Protein AF-A0A7S2PRM1-F1 (afdb_monomer_lite)

Organism: NCBI:txid267567

InterPro domains:
  IPR003495 CobW/HypB/UreG, nucleotide-binding domain [PF02492] (1-147)
  IPR027417 P-loop containing nucleoside triphosphate hydrolase [G3DSA:3.40.50.300] (1-164)
  IPR027417 P-loop containing nucleoside triphosphate hydrolase [SSF52540] (3-149)
  IPR051927 Zinc Chaperone and cDPG Synthetase [PTHR43603] (1-172)

pLDDT: mean 72.39, std 20.53, range [27.17, 97.69]

Secondary structure (DSSP, 8-state):
-----HHHHHHHHHHHHHHHHHTT---S----PPPTT--HHHHHHHHHHHHHTT-THHHH------EEEEETTTHHHHHT---BGGGSTTS-TT-HHHHH-BHHHHHHHHHHT-SEEEEE-GGG--TTHHHHHHHHHHHH-SSSEEEEESTT---HHHHS--TT----------------------TT---TTSPPP--------------------TT---TTS--------------TT---TTSPPP-

Radius of gyration: 35.46 Å; chains: 1; bounding box: 72×47×98 Å

Sequence (251 aa):
LQNGCACCSLSDELLTSVSDLMEGRDLDAIVVELSGVADPDAVRQNWEAAVAAKHPATSIADLRRVVTVVDSHTFGSDWHSWDTAKSREWAEEGDKCAEARQVPELLAEQVEAADLIILNKVDLSEGGQLDTARLVVRAINEKAELIECSFGEMTPDKILPLDGLVDAVETSHDHEHQHNTSGCADPECTDDSHGHEHSSHSHGHSSHSSEDSACTDPSCSDETHSHEHSHSHSSECSDPECNDTSHSHSH

Foldseek 3Di:
DDDDDPLVVVLVVVLVVLVVVPVPDDDLDDDDDDQLLDQVVSNVVSLVVCVVVVPVSCVVDDDDFQEAEDALACNLVLLPDQDFQVVDPSDDDPPPSSVPHRSNVSVLRSLLRGQAYEHEQPVNHPDCSNVSNVVVSCVSPVRHHYHYYYPPDDDVCVVPVSPPPPPPPDDPPPPPPPPPFPEDPDPPDPDPPGDHDDDDDDDDDDDDDDDDDDDPDPPDDDPPDDDDDDDDDPQADPDPPDPDPPGDYDD

Structure (mmCIF, N/CA/C/O backbone):
data_AF-A0A7S2PRM1-F1
#
_entry.id   AF-A0A7S2PRM1-F1
#
loop_
_atom_site.group_PDB
_atom_site.id
_atom_site.type_symbol
_atom_site.label_atom_id
_atom_site.label_alt_id
_atom_site.label_comp_id
_atom_site.label_asym_id
_atom_site.label_entity_id
_atom_site.label_seq_id
_atom_site.pdbx_PDB_ins_code
_atom_site.Cartn_x
_atom_site.Cartn_y
_atom_site.Cartn_z
_atom_site.occupancy
_atom_site.B_iso_or_equiv
_atom_site.auth_seq_id
_atom_site.auth_comp_id
_atom_site.auth_asym_id
_atom_site.auth_atom_id
_atom_site.pdbx_PDB_model_num
ATOM 1 N N . LEU A 1 1 ? 23.688 25.181 -0.854 1.00 42.22 1 LEU A N 1
ATOM 2 C CA . LEU A 1 1 ? 22.859 25.478 -2.045 1.00 42.22 1 LEU A CA 1
ATOM 3 C C . LEU A 1 1 ? 23.186 24.364 -3.034 1.00 42.22 1 LEU A C 1
ATOM 5 O O . LEU A 1 1 ? 24.358 24.234 -3.330 1.00 42.22 1 LEU A O 1
ATOM 9 N N . GLN A 1 2 ? 22.297 23.460 -3.438 1.00 27.17 2 GLN A N 1
ATOM 10 C CA . GLN A 1 2 ? 20.856 23.574 -3.652 1.00 27.17 2 GLN A CA 1
ATOM 11 C C . GLN A 1 2 ? 20.192 22.184 -3.603 1.00 27.17 2 GLN A C 1
ATOM 13 O O . GLN A 1 2 ? 20.676 21.254 -4.230 1.00 27.17 2 GLN A O 1
ATOM 18 N N . ASN A 1 3 ? 19.074 22.094 -2.883 1.00 37.31 3 ASN A N 1
ATOM 19 C CA . ASN A 1 3 ? 17.773 21.646 -3.392 1.00 37.31 3 ASN A CA 1
ATOM 20 C C . ASN A 1 3 ? 17.788 20.550 -4.473 1.00 37.31 3 ASN A C 1
ATOM 22 O O . ASN A 1 3 ? 17.518 20.828 -5.639 1.00 37.31 3 ASN A O 1
ATOM 26 N N . GLY A 1 4 ? 18.015 19.309 -4.061 1.00 35.91 4 GLY A N 1
ATOM 27 C CA . GLY A 1 4 ? 17.689 18.133 -4.853 1.00 35.91 4 GLY A CA 1
ATOM 28 C C . GLY A 1 4 ? 17.162 17.048 -3.928 1.00 35.91 4 GLY A C 1
ATOM 29 O O . GLY A 1 4 ? 17.940 16.439 -3.212 1.00 35.91 4 GLY A O 1
ATOM 30 N N . CYS A 1 5 ? 15.843 16.858 -3.930 1.00 35.94 5 CYS A N 1
ATOM 31 C CA . CYS A 1 5 ? 15.220 15.549 -3.789 1.00 35.94 5 CYS A CA 1
ATOM 32 C C . CYS A 1 5 ? 15.668 14.617 -2.638 1.00 35.94 5 CYS A C 1
ATOM 34 O O . CYS A 1 5 ? 16.505 13.743 -2.836 1.00 35.94 5 CYS A O 1
ATOM 36 N N . ALA A 1 6 ? 14.976 14.664 -1.497 1.00 36.56 6 ALA A N 1
ATOM 37 C CA . ALA A 1 6 ? 14.885 13.471 -0.643 1.00 36.56 6 ALA A CA 1
ATOM 38 C C . ALA A 1 6 ? 14.137 12.321 -1.363 1.00 36.56 6 ALA A C 1
ATOM 40 O O . ALA A 1 6 ? 14.416 11.154 -1.119 1.00 36.56 6 ALA A O 1
ATOM 41 N N . CYS A 1 7 ? 13.238 12.644 -2.306 1.00 41.09 7 CYS A N 1
ATOM 42 C CA . CYS A 1 7 ? 12.512 11.648 -3.100 1.00 41.09 7 CYS A CA 1
ATOM 43 C C . CYS A 1 7 ? 13.359 11.027 -4.228 1.00 41.09 7 CYS A C 1
ATOM 45 O O . CYS A 1 7 ? 13.279 9.823 -4.439 1.00 41.09 7 CYS A O 1
ATOM 47 N N . CYS A 1 8 ? 14.209 11.798 -4.924 1.00 39.78 8 CYS A N 1
ATOM 48 C CA . CYS A 1 8 ? 15.083 11.245 -5.976 1.00 39.78 8 CYS A CA 1
ATOM 49 C C . CYS A 1 8 ? 16.184 10.324 -5.409 1.00 39.78 8 CYS A C 1
ATOM 51 O O . CYS A 1 8 ? 16.490 9.323 -6.042 1.00 39.78 8 CYS A O 1
ATOM 53 N N . SER A 1 9 ? 16.746 10.596 -4.218 1.00 51.50 9 SER A N 1
ATOM 54 C CA . SER A 1 9 ? 17.718 9.670 -3.603 1.00 51.50 9 SER A CA 1
ATOM 55 C C . SER A 1 9 ? 17.073 8.338 -3.229 1.00 51.50 9 SER A C 1
ATOM 57 O O . SER A 1 9 ? 17.644 7.292 -3.503 1.00 51.50 9 SER A O 1
ATOM 59 N N . LEU A 1 10 ? 15.845 8.373 -2.698 1.00 57.41 10 LEU A N 1
ATOM 60 C CA . LEU A 1 10 ? 15.079 7.161 -2.397 1.00 57.41 10 LEU A CA 1
ATOM 61 C C . LEU A 1 10 ? 14.743 6.357 -3.669 1.00 57.41 10 LEU A C 1
ATOM 63 O O . LEU A 1 10 ? 14.678 5.133 -3.638 1.00 57.41 10 LEU A O 1
ATOM 67 N N . SER A 1 11 ? 14.539 7.056 -4.792 1.00 66.81 11 SER A N 1
ATOM 68 C CA . SER A 1 11 ? 14.211 6.456 -6.093 1.00 66.81 11 SER A CA 1
ATOM 69 C C . SER A 1 11 ? 15.394 5.714 -6.702 1.00 66.81 11 SER A C 1
ATOM 71 O O . SER A 1 11 ? 15.256 4.562 -7.108 1.00 66.81 11 SER A O 1
ATOM 73 N N . ASP A 1 12 ? 16.562 6.359 -6.734 1.00 72.50 12 ASP A N 1
ATOM 74 C CA . ASP A 1 12 ? 17.782 5.752 -7.268 1.00 72.50 12 ASP A CA 1
ATOM 75 C C . ASP A 1 12 ? 18.266 4.605 -6.366 1.00 72.50 12 ASP A C 1
ATOM 77 O O . ASP A 1 12 ? 18.715 3.569 -6.865 1.00 72.50 12 ASP A O 1
ATOM 81 N N . GLU A 1 13 ? 18.121 4.738 -5.042 1.00 82.31 13 GLU A N 1
ATOM 82 C CA . GLU A 1 13 ? 18.426 3.668 -4.084 1.00 82.31 13 GLU A CA 1
ATOM 83 C C . GLU A 1 13 ? 17.523 2.444 -4.281 1.00 82.31 13 GLU A C 1
ATOM 85 O O . GLU A 1 13 ? 18.023 1.316 -4.267 1.00 82.31 13 GLU A O 1
ATOM 90 N N . LEU A 1 14 ? 16.221 2.641 -4.526 1.00 85.69 14 LEU A N 1
ATOM 91 C CA . LEU A 1 14 ? 15.289 1.548 -4.809 1.00 85.69 14 LEU A CA 1
ATOM 92 C C . LEU A 1 14 ? 15.665 0.806 -6.099 1.00 85.69 14 LEU A C 1
ATOM 94 O O . LEU A 1 14 ? 15.792 -0.418 -6.087 1.00 85.69 14 LEU A O 1
ATOM 98 N N . LEU A 1 15 ? 15.876 1.531 -7.202 1.00 88.31 15 LEU A N 1
ATOM 99 C CA . LEU A 1 15 ? 16.220 0.937 -8.502 1.00 88.31 15 LEU A CA 1
ATOM 100 C C . LEU A 1 15 ? 17.556 0.182 -8.455 1.00 88.31 15 LEU A C 1
ATOM 102 O O . LEU A 1 15 ? 17.687 -0.896 -9.046 1.00 88.31 15 LEU A O 1
ATOM 106 N N . THR A 1 16 ? 18.534 0.728 -7.729 1.00 88.69 16 THR A N 1
ATOM 107 C CA . THR A 1 16 ? 19.827 0.072 -7.498 1.00 88.69 16 THR A CA 1
ATOM 108 C C . THR A 1 16 ? 19.644 -1.198 -6.672 1.00 88.69 16 THR A C 1
ATOM 110 O O . THR A 1 16 ? 20.082 -2.263 -7.091 1.00 88.69 16 THR A O 1
ATOM 113 N N . SER A 1 17 ? 18.904 -1.126 -5.562 1.00 89.12 17 SER A N 1
ATOM 114 C CA . SER A 1 17 ? 18.655 -2.279 -4.685 1.00 89.12 17 SER A CA 1
ATOM 115 C C . SER A 1 17 ? 17.928 -3.417 -5.404 1.00 89.12 17 SER A C 1
ATOM 117 O O . SER A 1 17 ? 18.255 -4.582 -5.194 1.00 89.12 17 SER A O 1
ATOM 119 N N . VAL A 1 18 ? 16.963 -3.100 -6.274 1.00 89.75 18 VAL A N 1
ATOM 120 C CA . VAL A 1 18 ? 16.287 -4.106 -7.107 1.00 89.75 18 VAL A CA 1
ATOM 121 C C . VAL A 1 18 ? 17.274 -4.771 -8.066 1.00 89.75 18 VAL A C 1
ATOM 123 O O . VAL A 1 18 ? 17.268 -5.994 -8.184 1.00 89.75 18 VAL A O 1
ATOM 126 N N . SER A 1 19 ? 18.147 -3.992 -8.708 1.00 89.00 19 SER A N 1
ATOM 127 C CA . SER A 1 19 ? 19.162 -4.533 -9.623 1.00 89.00 19 SER A CA 1
ATOM 128 C C . SER A 1 19 ? 20.122 -5.474 -8.891 1.00 89.00 19 SER A C 1
ATOM 130 O O . SER A 1 19 ? 20.293 -6.618 -9.306 1.00 89.00 19 SER A O 1
ATOM 132 N N . ASP A 1 20 ? 20.648 -5.038 -7.745 1.00 89.75 20 ASP A N 1
ATOM 133 C CA . ASP A 1 20 ? 21.572 -5.815 -6.915 1.00 89.75 20 ASP A CA 1
ATOM 134 C C . ASP A 1 20 ? 20.937 -7.109 -6.375 1.00 89.75 20 ASP A C 1
ATOM 136 O O . ASP A 1 20 ? 21.605 -8.135 -6.243 1.00 89.75 20 ASP A O 1
ATOM 140 N N . LEU A 1 21 ? 19.638 -7.090 -6.052 1.00 88.69 21 LEU A N 1
ATOM 141 C CA . LEU A 1 21 ? 18.920 -8.276 -5.576 1.00 88.69 21 LEU A CA 1
ATOM 142 C C . LEU A 1 21 ? 18.736 -9.332 -6.668 1.00 88.69 21 LEU A C 1
ATOM 144 O O . LEU A 1 21 ? 18.766 -10.526 -6.359 1.00 88.69 21 LEU A O 1
ATOM 148 N N . MET A 1 22 ? 18.547 -8.904 -7.914 1.00 87.62 22 MET A N 1
ATOM 149 C CA . MET A 1 22 ? 18.382 -9.797 -9.061 1.00 87.62 22 MET A CA 1
ATOM 150 C C . MET A 1 22 ? 19.721 -10.361 -9.557 1.00 87.62 22 MET A C 1
ATOM 152 O O . MET A 1 22 ? 19.748 -11.400 -10.218 1.00 87.62 22 MET A O 1
ATOM 156 N N . GLU A 1 23 ? 20.855 -9.737 -9.219 1.00 87.94 23 GLU A N 1
ATOM 157 C CA . GLU A 1 23 ? 22.171 -10.245 -9.611 1.00 87.94 23 GLU A CA 1
ATOM 158 C C . GLU A 1 23 ? 22.454 -11.636 -9.017 1.00 87.94 23 GLU A C 1
ATOM 160 O O . GLU A 1 23 ? 22.643 -11.832 -7.813 1.00 87.94 23 GLU A O 1
ATOM 165 N N . GLY A 1 24 ? 22.518 -12.637 -9.899 1.00 82.44 24 GLY A N 1
ATOM 166 C CA . GLY A 1 24 ? 22.845 -14.016 -9.532 1.00 82.44 24 GLY A CA 1
ATOM 167 C C . GLY A 1 24 ? 21.735 -14.752 -8.780 1.00 82.44 24 GLY A C 1
ATOM 168 O O . GLY A 1 24 ? 22.009 -15.798 -8.184 1.00 82.44 24 GLY A O 1
ATOM 169 N N . ARG A 1 25 ? 20.503 -14.228 -8.798 1.00 84.94 25 ARG A N 1
ATOM 170 C CA . ARG A 1 25 ? 19.326 -14.860 -8.194 1.00 84.94 25 ARG A CA 1
ATOM 171 C C . ARG A 1 25 ? 18.212 -15.006 -9.221 1.00 84.94 25 ARG A C 1
ATOM 173 O O . ARG A 1 25 ? 18.059 -14.169 -10.098 1.00 84.94 25 ARG A O 1
ATOM 180 N N . ASP A 1 26 ? 17.442 -16.072 -9.068 1.00 86.25 26 ASP A N 1
ATOM 181 C CA . ASP A 1 26 ? 16.204 -16.298 -9.806 1.00 86.25 26 ASP A CA 1
ATOM 182 C C . ASP A 1 26 ? 15.063 -16.058 -8.813 1.00 86.25 26 ASP A C 1
ATOM 184 O O . ASP A 1 26 ? 14.850 -16.864 -7.903 1.00 86.25 26 ASP A O 1
ATOM 188 N N . LEU A 1 27 ? 14.471 -14.862 -8.861 1.00 87.75 27 LEU A N 1
ATOM 189 C CA . LEU A 1 27 ? 13.422 -14.427 -7.940 1.00 87.75 27 LEU A CA 1
ATOM 190 C C . LEU A 1 27 ? 12.121 -14.244 -8.714 1.00 87.75 27 LEU A C 1
ATOM 192 O O . LEU A 1 27 ? 12.073 -13.464 -9.659 1.00 87.75 27 LEU A O 1
ATOM 196 N N . ASP A 1 28 ? 11.054 -14.889 -8.245 1.00 86.44 28 ASP A N 1
ATOM 197 C CA . ASP A 1 28 ? 9.721 -14.740 -8.842 1.00 86.44 28 ASP A CA 1
ATOM 198 C C . ASP A 1 28 ? 9.048 -13.412 -8.454 1.00 86.44 28 ASP A C 1
ATOM 200 O O . ASP A 1 28 ? 8.195 -12.896 -9.174 1.00 86.44 28 ASP A O 1
ATOM 204 N N . ALA A 1 29 ? 9.392 -12.868 -7.281 1.00 88.94 29 ALA A N 1
ATOM 205 C CA . ALA A 1 29 ? 8.800 -11.647 -6.750 1.00 88.94 29 ALA A CA 1
ATOM 206 C C . ALA A 1 29 ? 9.720 -10.936 -5.751 1.00 88.94 29 ALA A C 1
ATOM 208 O O . ALA A 1 29 ? 10.471 -11.563 -5.000 1.00 88.94 29 ALA A O 1
ATOM 209 N N . ILE A 1 30 ? 9.583 -9.611 -5.692 1.00 89.25 30 ILE A N 1
ATOM 210 C CA . ILE A 1 30 ? 10.214 -8.744 -4.694 1.00 89.25 30 ILE A CA 1
ATOM 211 C C . ILE A 1 30 ? 9.101 -8.027 -3.934 1.00 89.25 30 ILE A C 1
ATOM 213 O O . ILE A 1 30 ? 8.194 -7.456 -4.537 1.00 89.25 30 ILE A O 1
ATOM 217 N N . VAL A 1 31 ? 9.178 -8.046 -2.604 1.00 90.94 31 VAL A N 1
ATOM 218 C CA . VAL A 1 31 ? 8.286 -7.276 -1.732 1.00 90.94 31 VAL A CA 1
ATOM 219 C C . VAL A 1 31 ? 9.092 -6.154 -1.102 1.00 90.94 31 VAL A C 1
ATOM 221 O O . VAL A 1 31 ? 10.113 -6.406 -0.463 1.00 90.94 31 VAL A O 1
ATOM 224 N N . VAL A 1 32 ? 8.621 -4.924 -1.284 1.00 89.94 32 VAL A N 1
ATOM 225 C CA . VAL A 1 32 ? 9.230 -3.727 -0.705 1.00 89.94 32 VAL A CA 1
ATOM 226 C C . VAL A 1 32 ? 8.317 -3.217 0.399 1.00 89.94 32 VAL A C 1
ATOM 228 O O . VAL A 1 32 ? 7.202 -2.773 0.137 1.00 89.94 32 VAL A O 1
ATOM 231 N N . GLU A 1 33 ? 8.789 -3.295 1.640 1.00 91.06 33 GLU A N 1
ATOM 232 C CA . GLU A 1 33 ? 8.134 -2.639 2.769 1.00 91.06 33 GLU A CA 1
ATOM 233 C C . GLU A 1 33 ? 8.517 -1.158 2.768 1.00 91.06 33 GLU A C 1
ATOM 235 O O . GLU A 1 33 ? 9.698 -0.807 2.795 1.00 91.06 33 GLU A O 1
ATOM 240 N N . LEU A 1 34 ? 7.510 -0.289 2.725 1.00 87.12 34 LEU A N 1
ATOM 241 C CA . LEU A 1 34 ? 7.702 1.148 2.862 1.00 87.12 34 LEU A CA 1
ATOM 242 C C . LEU A 1 34 ? 7.586 1.551 4.334 1.00 87.12 34 LEU A C 1
ATOM 244 O O . LEU A 1 34 ? 6.833 0.945 5.097 1.00 87.12 34 LEU A O 1
ATOM 248 N N . SER A 1 35 ? 8.300 2.604 4.737 1.00 81.81 35 SER A N 1
ATOM 249 C CA . SER A 1 35 ? 8.111 3.169 6.075 1.00 81.81 35 SER A CA 1
ATOM 250 C C . SER A 1 35 ? 6.681 3.697 6.236 1.00 81.81 35 SER A C 1
ATOM 252 O O . SER A 1 35 ? 6.060 4.138 5.270 1.00 81.81 35 SER A O 1
ATOM 254 N N . GLY A 1 36 ? 6.156 3.724 7.465 1.00 73.62 36 GLY A N 1
ATOM 255 C CA . GLY A 1 36 ? 4.774 4.161 7.727 1.00 73.62 36 GLY A CA 1
ATOM 256 C C . GLY A 1 36 ? 4.453 5.616 7.339 1.00 73.62 36 GLY A C 1
ATOM 257 O O . GLY A 1 36 ? 3.286 6.003 7.344 1.00 73.62 36 GLY A O 1
ATOM 258 N N . VAL A 1 37 ? 5.468 6.428 7.010 1.00 78.44 37 VAL A N 1
ATOM 259 C CA . VAL A 1 37 ? 5.336 7.813 6.514 1.00 78.44 37 VAL A CA 1
ATOM 260 C C . VAL A 1 37 ? 5.628 7.970 5.018 1.00 78.44 37 VAL A C 1
ATOM 262 O O . VAL A 1 37 ? 5.482 9.077 4.489 1.00 78.44 37 VAL A O 1
ATOM 265 N N . ALA A 1 38 ? 6.104 6.916 4.355 1.00 82.19 38 ALA A N 1
ATOM 266 C CA . ALA A 1 38 ? 6.440 6.965 2.942 1.00 82.19 38 ALA A CA 1
ATOM 267 C C . ALA A 1 38 ? 5.189 7.201 2.088 1.00 82.19 38 ALA A C 1
ATOM 269 O O . ALA A 1 38 ? 4.077 6.844 2.471 1.00 82.19 38 ALA A O 1
ATOM 270 N N . ASP A 1 39 ? 5.402 7.804 0.923 1.00 86.62 39 ASP A N 1
ATOM 271 C CA . ASP A 1 39 ? 4.376 8.048 -0.086 1.00 86.62 39 ASP A CA 1
ATOM 272 C C . ASP A 1 39 ? 4.451 6.937 -1.156 1.00 86.62 39 ASP A C 1
ATOM 274 O O . ASP A 1 39 ? 5.423 6.898 -1.924 1.00 86.62 39 ASP A O 1
ATOM 278 N N . PRO A 1 40 ? 3.473 6.009 -1.208 1.00 90.06 40 PRO A N 1
ATOM 279 C CA . PRO A 1 40 ? 3.470 4.930 -2.194 1.00 90.06 40 PRO A CA 1
ATOM 280 C C . PRO A 1 40 ? 3.288 5.429 -3.632 1.00 90.06 40 PRO A C 1
ATOM 282 O O . PRO A 1 40 ? 3.838 4.830 -4.559 1.00 90.06 40 PRO A O 1
ATOM 285 N N . ASP A 1 41 ? 2.568 6.534 -3.836 1.00 90.12 41 ASP A N 1
ATOM 286 C CA . ASP A 1 41 ? 2.365 7.109 -5.165 1.00 90.12 41 ASP A CA 1
ATOM 287 C C . ASP A 1 41 ? 3.643 7.746 -5.691 1.00 90.12 41 ASP A C 1
ATOM 289 O O . ASP A 1 41 ? 3.931 7.647 -6.886 1.00 90.12 41 ASP A O 1
ATOM 293 N N . ALA A 1 42 ? 4.456 8.345 -4.819 1.00 88.56 42 ALA A N 1
ATOM 294 C CA . ALA A 1 42 ? 5.789 8.787 -5.206 1.00 88.56 42 ALA A CA 1
ATOM 295 C C . ALA A 1 42 ? 6.634 7.603 -5.700 1.00 88.56 42 ALA A C 1
ATOM 297 O O . ALA A 1 42 ? 7.257 7.695 -6.757 1.00 88.56 42 ALA A O 1
ATOM 298 N N . VAL A 1 43 ? 6.627 6.468 -4.991 1.00 89.56 43 VAL A N 1
ATOM 299 C CA . VAL A 1 43 ? 7.354 5.256 -5.416 1.00 89.56 43 VAL A CA 1
ATOM 300 C C . VAL A 1 43 ? 6.872 4.774 -6.788 1.00 89.56 43 VAL A C 1
ATOM 302 O O . VAL A 1 43 ? 7.700 4.518 -7.665 1.00 89.56 43 VAL A O 1
ATOM 305 N N . ARG A 1 44 ? 5.552 4.721 -7.006 1.00 91.12 44 ARG A N 1
ATOM 306 C CA . ARG A 1 44 ? 4.950 4.344 -8.294 1.00 91.12 44 ARG A CA 1
ATOM 307 C C . ARG A 1 44 ? 5.376 5.284 -9.425 1.00 91.12 44 ARG A C 1
ATOM 309 O O . ARG A 1 44 ? 5.872 4.820 -10.447 1.00 91.12 44 ARG A O 1
ATOM 316 N N . GLN A 1 45 ? 5.264 6.595 -9.222 1.00 90.88 45 GLN A N 1
ATOM 317 C CA . GLN A 1 45 ? 5.649 7.607 -10.214 1.00 90.88 45 GLN A CA 1
ATOM 318 C C . GLN A 1 45 ? 7.140 7.544 -10.563 1.00 90.88 45 GLN A C 1
ATOM 320 O O . GLN A 1 45 ? 7.517 7.679 -11.727 1.00 90.88 45 GLN A O 1
ATOM 325 N N . ASN A 1 46 ? 8.000 7.312 -9.570 1.00 89.81 46 ASN A N 1
ATOM 326 C CA . ASN A 1 46 ? 9.435 7.164 -9.798 1.00 89.81 46 ASN A CA 1
ATOM 327 C C . ASN A 1 46 ? 9.745 5.907 -10.622 1.00 89.81 46 ASN A C 1
ATOM 329 O O . ASN A 1 46 ? 10.594 5.952 -11.514 1.00 89.81 46 ASN A O 1
ATOM 333 N N . TRP A 1 47 ? 9.022 4.808 -10.383 1.00 92.00 47 TRP A N 1
ATOM 334 C CA . TRP A 1 47 ? 9.129 3.603 -11.202 1.00 92.00 47 TRP A CA 1
ATOM 335 C C . TRP A 1 47 ? 8.679 3.847 -12.648 1.00 92.00 47 TRP A C 1
ATOM 337 O O . TRP A 1 47 ? 9.403 3.516 -13.583 1.00 92.00 47 TRP A O 1
ATOM 347 N N . GLU A 1 48 ? 7.531 4.494 -12.857 1.00 91.81 48 GLU A N 1
ATOM 348 C CA . GLU A 1 48 ? 7.030 4.853 -14.193 1.00 91.81 48 GLU A CA 1
ATOM 349 C C . GLU A 1 48 ? 8.004 5.766 -14.952 1.00 91.81 48 GLU A C 1
ATOM 351 O O . GLU A 1 48 ? 8.266 5.567 -16.142 1.00 91.81 48 GLU A O 1
ATOM 356 N N . ALA A 1 49 ? 8.605 6.737 -14.260 1.00 91.56 49 ALA A N 1
ATOM 357 C CA . ALA A 1 49 ? 9.649 7.581 -14.827 1.00 91.56 49 ALA A CA 1
ATOM 358 C C . ALA A 1 49 ? 10.885 6.760 -15.233 1.00 91.56 49 ALA A C 1
ATOM 360 O O . ALA A 1 49 ? 11.450 6.986 -16.307 1.00 91.56 49 ALA A O 1
ATOM 361 N N . ALA A 1 50 ? 11.281 5.772 -14.425 1.00 90.88 50 ALA A N 1
ATOM 362 C CA . ALA A 1 50 ? 12.374 4.858 -14.744 1.00 90.88 50 ALA A CA 1
ATOM 363 C C . ALA A 1 50 ? 12.051 3.949 -15.945 1.00 90.88 50 ALA A C 1
ATOM 365 O O . ALA A 1 50 ? 12.929 3.692 -16.772 1.00 90.88 50 ALA A O 1
ATOM 366 N N . VAL A 1 51 ? 10.795 3.511 -16.094 1.00 92.38 51 VAL A N 1
ATOM 367 C CA . VAL A 1 51 ? 10.308 2.788 -17.283 1.00 92.38 51 VAL A CA 1
ATOM 368 C C . VAL A 1 51 ? 10.427 3.678 -18.521 1.00 92.38 51 VAL A C 1
ATOM 370 O O . VAL A 1 51 ? 11.031 3.274 -19.516 1.00 92.38 51 VAL A O 1
ATOM 373 N N . ALA A 1 52 ? 9.934 4.917 -18.452 1.00 92.62 52 ALA A N 1
ATOM 374 C CA . ALA A 1 52 ? 10.019 5.874 -19.556 1.00 92.62 52 ALA A CA 1
ATOM 375 C C . ALA A 1 52 ? 11.475 6.198 -19.944 1.00 92.62 52 ALA A C 1
ATOM 377 O O . ALA A 1 52 ? 11.791 6.355 -21.126 1.00 92.62 52 ALA A O 1
ATOM 378 N N . ALA A 1 53 ? 12.373 6.249 -18.957 1.00 91.75 53 ALA A N 1
ATOM 379 C CA . ALA A 1 53 ? 13.806 6.449 -19.146 1.00 91.75 53 ALA A CA 1
ATOM 380 C C . ALA A 1 53 ? 14.570 5.179 -19.570 1.00 91.75 53 ALA A C 1
ATOM 382 O O . ALA A 1 53 ? 15.765 5.268 -19.850 1.00 91.75 53 ALA A O 1
ATOM 383 N N . LYS A 1 54 ? 13.905 4.016 -19.643 1.00 92.31 54 LYS A N 1
ATOM 384 C CA . LYS A 1 54 ? 14.507 2.705 -19.950 1.00 92.31 54 LYS A CA 1
ATOM 385 C C . LYS A 1 54 ? 15.648 2.328 -18.995 1.00 92.31 54 LYS A C 1
ATOM 387 O O . LYS A 1 54 ? 16.701 1.855 -19.426 1.00 92.31 54 LYS A O 1
ATOM 392 N N . HIS A 1 55 ? 15.459 2.571 -17.700 1.00 90.19 55 HIS A N 1
ATOM 393 C CA . HIS A 1 55 ? 16.423 2.188 -16.671 1.00 90.19 55 HIS A CA 1
ATOM 394 C C . HIS A 1 55 ? 16.631 0.654 -16.639 1.00 90.19 55 HIS A C 1
ATOM 396 O O . HIS A 1 55 ? 15.650 -0.078 -16.718 1.00 90.19 55 HIS A O 1
ATOM 402 N N . PRO A 1 56 ? 17.859 0.122 -16.461 1.00 88.69 56 PRO A N 1
ATOM 403 C CA . PRO A 1 56 ? 18.108 -1.327 -16.489 1.00 88.69 56 PRO A CA 1
ATOM 404 C C . PRO A 1 56 ? 17.236 -2.147 -15.525 1.00 88.69 56 PRO A C 1
ATOM 406 O O . PRO A 1 56 ? 16.730 -3.201 -15.902 1.00 88.69 56 PRO A O 1
ATOM 409 N N . ALA A 1 57 ? 16.986 -1.630 -14.318 1.00 88.94 57 ALA A N 1
ATOM 410 C CA . ALA A 1 57 ? 16.121 -2.276 -13.324 1.00 88.94 57 ALA A CA 1
ATOM 411 C C . ALA A 1 57 ? 14.701 -2.578 -13.847 1.00 88.94 57 ALA A C 1
ATOM 413 O O . ALA A 1 57 ? 14.121 -3.597 -13.486 1.00 88.94 57 ALA A O 1
ATOM 414 N N . THR A 1 58 ? 14.149 -1.731 -14.724 1.00 90.62 58 THR A N 1
ATOM 415 C CA . THR A 1 58 ? 12.782 -1.901 -15.249 1.00 90.62 58 THR A CA 1
ATOM 416 C C . THR A 1 58 ? 12.702 -2.882 -16.417 1.00 90.62 58 THR A C 1
ATOM 418 O O . THR A 1 58 ? 11.613 -3.210 -16.873 1.00 90.62 58 THR A O 1
ATOM 421 N N . SER A 1 59 ? 13.847 -3.378 -16.899 1.00 89.44 59 SER A N 1
ATOM 422 C CA . SER A 1 59 ? 13.897 -4.470 -17.880 1.00 89.44 59 SER A CA 1
ATOM 423 C C . SER A 1 59 ? 13.899 -5.863 -17.244 1.00 89.44 59 SER A C 1
ATOM 425 O O . SER A 1 59 ? 13.668 -6.845 -17.941 1.00 89.44 59 SER A O 1
ATOM 427 N N . ILE A 1 60 ? 14.159 -5.948 -15.935 1.00 89.06 60 ILE A N 1
ATOM 428 C CA . ILE A 1 60 ? 14.282 -7.211 -15.188 1.00 89.06 60 ILE A CA 1
ATOM 429 C C . ILE A 1 60 ? 13.224 -7.375 -14.092 1.00 89.06 60 ILE A C 1
ATOM 431 O O . ILE A 1 60 ? 13.064 -8.467 -13.558 1.00 89.06 60 ILE A O 1
ATOM 435 N N . ALA A 1 61 ? 12.514 -6.305 -13.741 1.00 89.44 61 ALA A N 1
ATOM 436 C CA . ALA A 1 61 ? 11.451 -6.306 -12.748 1.00 89.44 61 ALA A CA 1
ATOM 437 C C . ALA A 1 61 ? 10.319 -5.375 -13.198 1.00 89.44 61 ALA A C 1
ATOM 439 O O . ALA A 1 61 ? 10.550 -4.431 -13.954 1.00 89.44 61 ALA A O 1
ATOM 440 N N . ASP A 1 62 ? 9.111 -5.622 -12.693 1.00 89.38 62 ASP A N 1
ATOM 441 C CA . ASP A 1 62 ? 7.934 -4.785 -12.926 1.00 89.38 62 ASP A CA 1
ATOM 442 C C . ASP A 1 62 ? 7.213 -4.474 -11.604 1.00 89.38 62 ASP A C 1
ATOM 444 O O . ASP A 1 62 ? 7.121 -5.325 -10.712 1.00 89.38 62 ASP A O 1
ATOM 448 N N . LEU A 1 63 ? 6.691 -3.252 -11.474 1.00 90.94 63 LEU A N 1
ATOM 449 C CA . LEU A 1 63 ? 5.922 -2.833 -10.304 1.00 90.94 63 LEU A CA 1
ATOM 450 C C . LEU A 1 63 ? 4.467 -3.261 -10.490 1.00 90.94 63 LEU A C 1
ATOM 452 O O . LEU A 1 63 ? 3.659 -2.563 -11.098 1.00 90.94 63 LEU A O 1
ATOM 456 N N . ARG A 1 64 ? 4.130 -4.425 -9.937 1.00 89.94 64 ARG A N 1
ATOM 457 C CA . ARG A 1 64 ? 2.856 -5.084 -10.239 1.00 89.94 64 ARG A CA 1
ATOM 458 C C . ARG A 1 64 ? 1.672 -4.621 -9.395 1.00 89.94 64 ARG A C 1
ATOM 460 O O . ARG A 1 64 ? 0.540 -4.651 -9.872 1.00 89.94 64 ARG A O 1
ATOM 467 N N . ARG A 1 65 ? 1.900 -4.284 -8.123 1.00 91.00 65 ARG A N 1
ATOM 468 C CA . ARG A 1 65 ? 0.818 -4.017 -7.166 1.00 91.00 65 ARG A CA 1
ATOM 469 C C . ARG A 1 65 ? 1.307 -3.210 -5.967 1.00 91.00 65 ARG A C 1
ATOM 471 O O . ARG A 1 65 ? 2.356 -3.522 -5.410 1.00 91.00 65 ARG A O 1
ATOM 478 N N . VAL A 1 66 ? 0.506 -2.245 -5.525 1.00 94.19 66 VAL A N 1
ATOM 479 C CA . VAL A 1 66 ? 0.641 -1.585 -4.219 1.00 94.19 66 VAL A CA 1
ATOM 480 C C . VAL A 1 66 ? -0.383 -2.172 -3.257 1.00 94.19 66 VAL A C 1
ATOM 482 O O . VAL A 1 66 ? -1.571 -2.280 -3.574 1.00 94.19 66 VAL A O 1
ATOM 485 N N . VAL A 1 67 ? 0.087 -2.574 -2.079 1.00 95.38 67 VAL A N 1
ATOM 486 C CA . VAL A 1 67 ? -0.729 -3.235 -1.060 1.00 95.38 67 VAL A CA 1
ATOM 487 C C . VAL A 1 67 ? -0.701 -2.409 0.215 1.00 95.38 67 VAL A C 1
ATOM 489 O O . VAL A 1 67 ? 0.373 -2.154 0.755 1.00 95.38 67 VAL A O 1
ATOM 492 N N . THR A 1 68 ? -1.879 -2.052 0.723 1.00 95.81 68 THR A N 1
ATOM 493 C CA . THR A 1 68 ? -2.014 -1.286 1.968 1.00 95.81 68 THR A CA 1
ATOM 494 C C . THR A 1 68 ? -2.684 -2.138 3.034 1.00 95.81 68 THR A C 1
ATOM 496 O O . THR A 1 68 ? -3.797 -2.635 2.854 1.00 95.81 68 THR A O 1
ATOM 499 N N . VAL A 1 69 ? -2.004 -2.309 4.169 1.00 95.56 69 VAL A N 1
ATOM 500 C CA . VAL A 1 69 ? -2.538 -3.027 5.331 1.00 95.56 69 VAL A CA 1
ATOM 501 C C . VAL A 1 69 ? -3.125 -2.017 6.308 1.00 95.56 69 VAL A C 1
ATOM 503 O O . VAL A 1 69 ? -2.430 -1.140 6.809 1.00 95.56 69 VAL A O 1
ATOM 506 N N . VAL A 1 70 ? -4.411 -2.160 6.596 1.00 95.88 70 VAL A N 1
ATOM 507 C CA . VAL A 1 70 ? -5.182 -1.269 7.458 1.00 95.88 70 VAL A CA 1
ATOM 508 C C . VAL A 1 70 ? -5.598 -2.021 8.718 1.00 95.88 70 VAL A C 1
ATOM 510 O O . VAL A 1 70 ? -6.184 -3.099 8.647 1.00 95.88 70 VAL A O 1
ATOM 513 N N . ASP A 1 71 ? -5.324 -1.440 9.883 1.00 94.94 71 ASP A N 1
ATOM 514 C CA . ASP A 1 71 ? -5.795 -1.948 11.174 1.00 94.94 71 ASP A CA 1
ATOM 515 C C . ASP A 1 71 ? -7.287 -1.631 11.359 1.00 94.94 71 ASP A C 1
ATOM 517 O O . ASP A 1 71 ? -7.661 -0.493 11.644 1.00 94.94 71 ASP A O 1
ATOM 521 N N . SER A 1 72 ? -8.165 -2.626 11.223 1.00 94.88 72 SER A N 1
ATOM 522 C CA . SER A 1 72 ? -9.612 -2.406 11.298 1.00 94.88 72 SER A CA 1
ATOM 523 C C . SER A 1 72 ? -10.110 -2.012 12.693 1.00 94.88 72 SER A C 1
ATOM 525 O O . SER A 1 72 ? -11.204 -1.458 12.807 1.00 94.88 72 SER A O 1
ATOM 527 N N . HIS A 1 73 ? -9.326 -2.258 13.749 1.00 92.75 73 HIS A N 1
ATOM 528 C CA . HIS A 1 73 ? -9.683 -1.879 15.113 1.00 92.75 73 HIS A CA 1
ATOM 529 C C . HIS A 1 73 ? -9.444 -0.380 15.350 1.00 92.75 73 HIS A C 1
ATOM 531 O O . HIS A 1 73 ? -10.289 0.289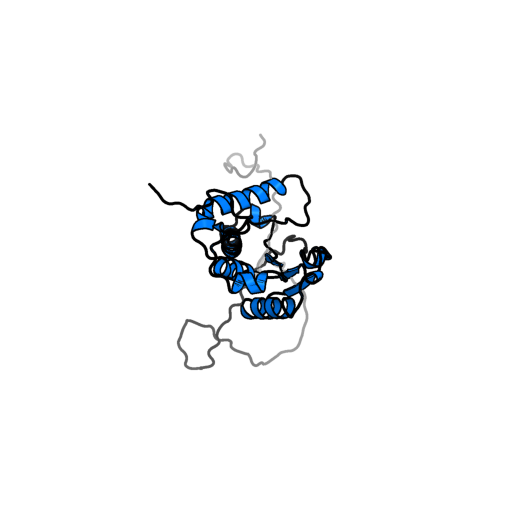 15.952 1.00 92.75 73 HIS A O 1
ATOM 537 N N . THR A 1 74 ? -8.304 0.165 14.905 1.00 89.81 74 THR A N 1
ATOM 538 C CA . THR A 1 74 ? -7.917 1.559 15.210 1.00 89.81 74 THR A CA 1
ATOM 539 C C . THR A 1 74 ? -8.189 2.550 14.081 1.00 89.81 74 THR A C 1
ATOM 541 O O . THR A 1 74 ? -8.360 3.738 14.358 1.00 89.81 74 THR A O 1
ATOM 544 N N . PHE A 1 75 ? -8.297 2.101 12.826 1.00 90.12 75 PHE A N 1
ATOM 545 C CA . PHE A 1 75 ? -8.372 2.997 11.666 1.00 90.12 75 PHE A CA 1
ATOM 546 C C . PHE A 1 75 ? -9.524 4.000 11.748 1.00 90.12 75 PHE A C 1
ATOM 548 O O . PHE A 1 75 ? -9.338 5.182 11.477 1.00 90.12 75 PHE A O 1
ATOM 555 N N . GLY A 1 76 ? -10.709 3.565 12.188 1.00 84.69 76 GLY A N 1
ATOM 556 C CA . GLY A 1 76 ? -11.856 4.460 12.341 1.00 84.69 76 GLY A CA 1
ATOM 557 C C . GLY A 1 76 ? -11.594 5.601 13.330 1.00 84.69 76 GLY A C 1
ATOM 558 O O . GLY A 1 76 ? -11.947 6.743 13.049 1.00 84.69 76 GLY A O 1
ATOM 559 N N . SER A 1 77 ? -10.953 5.324 14.469 1.00 83.69 77 SER A N 1
ATOM 560 C CA . SER A 1 77 ? -10.579 6.369 15.432 1.00 83.69 77 SER A CA 1
ATOM 561 C C . SER A 1 77 ? -9.432 7.240 14.930 1.00 83.69 77 SER A C 1
ATOM 563 O O . SER A 1 77 ? -9.466 8.450 15.134 1.00 83.69 77 SER A O 1
ATOM 565 N N . ASP A 1 78 ? -8.455 6.642 14.248 1.00 85.19 78 ASP A N 1
ATOM 566 C CA . ASP A 1 78 ? -7.282 7.343 13.724 1.00 85.19 78 ASP A CA 1
ATOM 567 C C . ASP A 1 78 ? -7.665 8.309 12.596 1.00 85.19 78 ASP A C 1
ATOM 569 O O . ASP A 1 78 ? -7.168 9.429 12.543 1.00 85.19 78 ASP A O 1
ATOM 573 N N . TRP A 1 79 ? -8.628 7.923 11.757 1.00 83.38 79 TRP A N 1
ATOM 574 C CA . TRP A 1 79 ? -9.178 8.753 10.686 1.00 83.38 79 TRP A CA 1
ATOM 575 C C . TRP A 1 79 ? -9.893 10.013 11.191 1.00 83.38 79 TRP A C 1
ATOM 577 O O . TRP A 1 79 ? -9.859 11.058 10.547 1.00 83.38 79 TRP A O 1
ATOM 587 N N . HIS A 1 80 ? -10.550 9.925 12.349 1.00 80.31 80 HIS A N 1
ATOM 588 C CA . HIS A 1 80 ? -11.250 11.058 12.965 1.00 80.31 80 HIS A CA 1
ATOM 589 C C . HIS A 1 80 ? -10.362 11.856 13.928 1.00 80.31 80 HIS A C 1
ATOM 591 O O . HIS A 1 80 ? -10.844 12.798 14.563 1.00 80.31 80 HIS A O 1
ATOM 597 N N . SER A 1 81 ? -9.096 11.468 14.084 1.00 76.06 81 SER A N 1
ATOM 598 C CA . SER A 1 81 ? -8.162 12.158 14.963 1.00 76.06 81 SER A CA 1
ATOM 599 C C . SER A 1 81 ? -7.535 13.364 14.255 1.00 76.06 81 SER A C 1
ATOM 601 O O . SER A 1 81 ? -7.505 13.453 13.031 1.00 76.06 81 SER A O 1
ATOM 603 N N . TRP A 1 82 ? -7.047 14.329 15.035 1.00 71.56 82 TRP A N 1
ATOM 604 C CA . TRP A 1 82 ? -6.251 15.461 14.533 1.00 71.56 82 TRP A CA 1
ATOM 605 C C . TRP A 1 82 ? -4.773 15.307 14.902 1.00 71.56 82 TRP A C 1
ATOM 607 O O . TRP A 1 82 ? -4.045 16.293 15.029 1.00 71.56 82 TRP A O 1
ATOM 617 N N . ASP A 1 83 ? -4.336 14.070 15.130 1.00 76.31 83 ASP A N 1
ATOM 618 C CA . ASP A 1 83 ? -2.980 13.796 15.576 1.00 76.31 83 ASP A CA 1
ATOM 619 C C . ASP A 1 83 ? -1.980 13.908 14.420 1.00 76.31 83 ASP A C 1
ATOM 621 O O . ASP A 1 83 ? -2.287 13.635 13.256 1.00 76.31 83 ASP A O 1
ATOM 625 N N . THR A 1 84 ? -0.746 14.281 14.746 1.00 70.44 84 THR A N 1
ATOM 626 C CA . THR A 1 84 ? 0.380 14.223 13.805 1.00 70.44 84 THR A CA 1
ATOM 627 C C . THR A 1 84 ? 1.045 12.854 13.853 1.00 70.44 84 THR A C 1
ATOM 629 O O . THR A 1 84 ? 0.987 12.173 14.880 1.00 70.44 84 THR A O 1
ATOM 632 N N . ALA A 1 85 ? 1.716 12.445 12.775 1.00 69.69 85 ALA A N 1
ATOM 633 C CA . ALA A 1 85 ? 2.389 11.143 12.725 1.00 69.69 85 ALA A CA 1
ATOM 634 C C . ALA A 1 85 ? 3.416 10.967 13.856 1.00 69.69 85 ALA A C 1
ATOM 636 O O . ALA A 1 85 ? 3.487 9.899 14.455 1.00 69.69 85 ALA A O 1
ATOM 637 N N . LYS A 1 86 ? 4.110 12.045 14.254 1.00 68.31 86 LYS A N 1
ATOM 638 C CA . LYS A 1 86 ? 5.026 12.068 15.412 1.00 68.31 86 LYS A CA 1
ATOM 639 C C . LYS A 1 86 ? 4.404 11.582 16.729 1.00 68.31 86 LYS A C 1
ATOM 641 O O . LYS A 1 86 ? 5.112 11.097 17.603 1.00 68.31 86 LYS A O 1
ATOM 646 N N . SER A 1 87 ? 3.096 11.751 16.919 1.00 68.06 87 SER A N 1
ATOM 647 C CA . SER A 1 87 ? 2.419 11.308 18.148 1.00 68.06 87 SER A CA 1
ATOM 648 C C . SER A 1 87 ? 2.324 9.782 18.277 1.00 68.06 87 SER A C 1
ATOM 650 O O . SER A 1 87 ? 1.911 9.282 19.323 1.00 68.06 87 SER A O 1
ATOM 652 N N . ARG A 1 88 ? 2.679 9.044 17.218 1.00 70.25 88 ARG A N 1
ATOM 653 C CA . ARG A 1 88 ? 2.565 7.592 17.144 1.00 70.25 88 ARG A CA 1
ATOM 654 C C . ARG A 1 88 ? 3.886 6.913 17.485 1.00 70.25 88 ARG A C 1
ATOM 656 O O . ARG A 1 88 ? 4.957 7.405 17.153 1.00 70.25 88 ARG A O 1
ATOM 663 N N . GLU A 1 89 ? 3.787 5.735 18.100 1.00 64.69 89 GLU A N 1
ATOM 664 C CA . GLU A 1 89 ? 4.947 4.948 18.549 1.00 64.69 89 GLU A CA 1
ATOM 665 C C . GLU A 1 89 ? 5.868 4.491 17.409 1.00 64.69 89 GLU A C 1
ATOM 667 O O . GLU A 1 89 ? 7.027 4.174 17.653 1.00 64.69 89 GLU A O 1
ATOM 672 N N . TRP A 1 90 ? 5.366 4.460 16.173 1.00 65.69 90 TRP A N 1
ATOM 673 C CA . TRP A 1 90 ? 6.123 4.045 14.992 1.00 65.69 90 TRP A CA 1
ATOM 674 C C . TRP A 1 90 ? 6.906 5.186 14.323 1.00 65.69 90 TRP A C 1
ATOM 676 O O . TRP A 1 90 ? 7.685 4.924 13.411 1.00 65.69 90 TRP A O 1
ATOM 686 N N . ALA A 1 91 ? 6.718 6.440 14.747 1.00 60.44 91 ALA A N 1
ATOM 687 C CA . ALA A 1 91 ? 7.495 7.559 14.228 1.00 60.44 91 ALA A CA 1
ATOM 688 C C . ALA A 1 91 ? 8.886 7.593 14.878 1.00 60.44 91 ALA A C 1
ATOM 690 O O . ALA A 1 91 ? 9.010 7.654 16.103 1.00 60.44 91 ALA A O 1
ATOM 691 N N . GLU A 1 92 ? 9.940 7.584 14.062 1.00 63.88 92 GLU A N 1
ATOM 692 C CA . GLU A 1 92 ? 11.312 7.664 14.562 1.00 63.88 92 GLU A CA 1
ATOM 693 C C . GLU A 1 92 ? 11.618 9.042 15.173 1.00 63.88 92 GLU A C 1
ATOM 695 O O . GLU A 1 92 ? 11.187 10.095 14.685 1.00 63.88 92 GLU A O 1
ATOM 700 N N . GLU A 1 93 ? 12.400 9.055 16.256 1.00 58.22 93 GLU A N 1
ATOM 701 C CA . GLU A 1 93 ? 12.798 10.295 16.918 1.00 58.22 93 GLU A CA 1
ATOM 702 C C . GLU A 1 93 ? 13.678 11.144 15.984 1.00 58.22 93 GLU A C 1
ATOM 704 O O . GLU A 1 93 ? 14.811 10.791 15.666 1.00 58.22 93 GLU A O 1
ATOM 709 N N . GLY A 1 94 ? 13.151 12.296 15.557 1.00 61.06 94 GLY A N 1
ATOM 710 C CA . GLY A 1 94 ? 13.841 13.220 14.652 1.00 61.06 94 GLY A CA 1
ATOM 711 C C . GLY A 1 94 ? 13.430 13.117 13.180 1.00 61.06 94 GLY A C 1
ATOM 712 O O . GLY A 1 94 ? 13.978 13.867 12.365 1.00 61.06 94 GLY A O 1
ATOM 713 N N . ASP A 1 95 ? 12.456 12.269 12.833 1.00 66.19 95 ASP A N 1
ATOM 714 C CA . ASP A 1 95 ? 11.886 12.225 11.486 1.00 66.19 95 ASP A CA 1
ATOM 715 C C . ASP A 1 95 ? 11.026 13.468 11.200 1.00 66.19 95 ASP A C 1
ATOM 717 O O . ASP A 1 95 ? 9.851 13.559 11.560 1.00 66.19 95 ASP A O 1
ATOM 721 N N . LYS A 1 96 ? 11.626 14.439 10.504 1.00 61.88 96 LYS A N 1
ATOM 722 C CA . LYS A 1 96 ? 10.975 15.693 10.095 1.00 61.88 96 LYS A CA 1
ATOM 723 C C . LYS A 1 96 ? 9.773 15.479 9.175 1.00 61.88 96 LYS A C 1
ATOM 725 O O . LYS A 1 96 ? 8.899 16.345 9.145 1.00 61.88 96 LYS A O 1
ATOM 730 N N . CYS A 1 97 ? 9.722 14.371 8.434 1.00 63.59 97 CYS A N 1
ATOM 731 C CA . CYS A 1 97 ? 8.571 14.038 7.600 1.00 63.59 97 CYS A CA 1
ATOM 732 C C . CYS A 1 97 ? 7.376 13.663 8.485 1.00 63.59 97 CYS A C 1
ATOM 734 O O . CYS A 1 97 ? 6.272 14.151 8.253 1.00 63.59 97 CYS A O 1
ATOM 736 N N . ALA A 1 98 ? 7.598 12.907 9.563 1.00 61.06 98 ALA A N 1
ATOM 737 C CA . ALA A 1 98 ? 6.563 12.590 10.546 1.00 61.06 98 ALA A CA 1
ATOM 738 C C . ALA A 1 98 ? 6.092 13.810 11.369 1.00 61.06 98 ALA A C 1
ATOM 740 O O . ALA A 1 98 ? 4.948 13.848 11.829 1.00 61.06 98 ALA A O 1
ATOM 741 N N . GLU A 1 99 ? 6.940 14.828 11.567 1.00 61.03 99 GLU A N 1
ATOM 742 C CA . GLU A 1 99 ? 6.572 16.029 12.342 1.00 61.03 99 GLU A CA 1
ATOM 743 C C . GLU A 1 99 ? 5.543 16.927 11.640 1.00 61.03 99 GLU A C 1
ATOM 745 O O . GLU A 1 99 ? 4.785 17.626 12.315 1.00 61.03 99 GLU A O 1
ATOM 750 N N . ALA A 1 100 ? 5.524 16.928 10.306 1.00 67.19 100 ALA A N 1
ATOM 751 C CA . ALA A 1 100 ? 4.723 17.859 9.513 1.00 67.19 100 ALA A CA 1
ATOM 752 C C . ALA A 1 100 ? 3.385 17.283 9.025 1.00 67.19 100 ALA A C 1
ATOM 754 O O . ALA A 1 100 ? 2.526 18.050 8.592 1.00 67.19 100 ALA A O 1
ATOM 755 N N . ARG A 1 101 ? 3.206 15.958 9.078 1.00 73.31 101 ARG A N 1
ATOM 756 C CA . ARG A 1 101 ? 2.092 15.263 8.420 1.00 73.31 101 ARG A CA 1
ATOM 757 C C . ARG A 1 101 ? 1.008 14.838 9.404 1.00 73.31 101 ARG A C 1
ATOM 759 O O . ARG A 1 101 ? 1.298 14.317 10.488 1.00 73.31 101 ARG A O 1
ATOM 766 N N . GLN A 1 102 ? -0.247 15.063 9.023 1.00 83.44 102 GLN A N 1
ATOM 767 C CA . GLN A 1 102 ? -1.397 14.610 9.802 1.00 83.44 102 GLN A CA 1
ATOM 768 C C . GLN A 1 102 ? -1.644 13.121 9.561 1.00 83.44 102 GLN A C 1
ATOM 770 O O . GLN A 1 102 ? -1.483 12.631 8.445 1.00 83.44 102 GLN A O 1
ATOM 775 N N . VAL A 1 103 ? -2.054 12.401 10.607 1.00 83.81 103 VAL A N 1
ATOM 776 C CA . VAL A 1 103 ? -2.353 10.965 10.504 1.00 83.81 103 VAL A CA 1
ATOM 777 C C . VAL A 1 103 ? -3.450 10.687 9.466 1.00 83.81 103 VAL A C 1
ATOM 779 O O . VAL A 1 103 ? -3.214 9.835 8.615 1.00 83.81 103 VAL A O 1
ATOM 782 N N . PRO A 1 104 ? -4.594 11.402 9.437 1.00 86.81 104 PRO A N 1
ATOM 783 C CA . PRO A 1 104 ? -5.619 11.154 8.422 1.00 86.81 104 PRO A CA 1
ATOM 784 C C . PRO A 1 104 ? -5.133 11.372 6.987 1.00 86.81 104 PRO A C 1
ATOM 786 O O . PRO A 1 104 ? -5.511 10.616 6.105 1.00 86.81 104 PRO A O 1
ATOM 789 N N . GLU A 1 105 ? -4.279 12.369 6.750 1.00 87.69 105 GLU A N 1
ATOM 790 C CA . GLU A 1 105 ? -3.719 12.650 5.420 1.00 87.69 105 GLU A CA 1
ATOM 791 C C . GLU A 1 105 ? -2.824 11.497 4.947 1.00 87.69 105 GLU A C 1
ATOM 793 O O . GLU A 1 105 ? -3.020 10.965 3.860 1.00 87.69 105 GLU A O 1
ATOM 798 N N . LEU A 1 106 ? -1.930 11.019 5.816 1.00 87.56 106 LEU A N 1
ATOM 799 C CA . LEU A 1 106 ? -1.098 9.841 5.553 1.00 87.56 106 LEU A CA 1
ATOM 800 C C . LEU A 1 106 ? -1.921 8.580 5.278 1.00 87.56 106 LEU A C 1
ATOM 802 O O . LEU A 1 106 ? -1.631 7.833 4.345 1.00 87.56 106 LEU A O 1
ATOM 806 N N . LEU A 1 107 ? -2.942 8.338 6.103 1.00 91.31 107 LEU A N 1
ATOM 807 C CA . LEU A 1 107 ? -3.840 7.201 5.935 1.00 91.31 107 LEU A CA 1
ATOM 808 C C . LEU A 1 107 ? -4.611 7.294 4.614 1.00 91.31 107 LEU A C 1
ATOM 810 O O . LEU A 1 107 ? -4.800 6.273 3.958 1.00 91.31 107 LEU A O 1
ATOM 814 N N . ALA A 1 108 ? -5.043 8.498 4.226 1.00 92.75 108 ALA A N 1
ATOM 815 C CA . ALA A 1 108 ? -5.766 8.728 2.982 1.00 92.75 108 ALA A CA 1
ATOM 816 C C . ALA A 1 108 ? -4.897 8.373 1.779 1.00 92.75 108 ALA A C 1
ATOM 818 O O . ALA A 1 108 ? -5.308 7.551 0.969 1.00 92.75 108 ALA A O 1
ATOM 819 N N . GLU A 1 109 ? -3.686 8.926 1.715 1.00 92.56 109 GLU A N 1
ATOM 820 C CA . GLU A 1 109 ? -2.762 8.711 0.600 1.00 92.56 109 GLU A CA 1
ATOM 821 C C . GLU A 1 109 ? -2.391 7.234 0.433 1.00 92.56 109 GLU A C 1
ATOM 823 O O . GLU A 1 109 ? -2.437 6.695 -0.670 1.00 92.56 109 GLU A O 1
ATOM 828 N N . GLN A 1 110 ? -2.093 6.533 1.532 1.00 94.19 110 GLN A N 1
ATOM 829 C CA . GLN A 1 110 ? -1.763 5.107 1.464 1.00 94.19 110 GLN A CA 1
ATOM 830 C C . GLN A 1 110 ? -2.952 4.252 1.012 1.00 94.19 110 GLN A C 1
ATOM 832 O O . GLN A 1 110 ? -2.772 3.256 0.311 1.00 94.19 110 GLN A O 1
ATOM 837 N N . VAL A 1 111 ? -4.173 4.607 1.416 1.00 96.38 111 VAL A N 1
ATOM 838 C CA . VAL A 1 111 ? -5.389 3.905 0.985 1.00 96.38 111 VAL A CA 1
ATOM 839 C C . VAL A 1 111 ? -5.723 4.226 -0.474 1.00 96.38 111 VAL A C 1
ATOM 841 O O . VAL A 1 111 ? -6.130 3.330 -1.211 1.00 96.38 111 VAL A O 1
ATOM 844 N N . GLU A 1 112 ? -5.541 5.472 -0.906 1.00 96.50 112 GLU A N 1
ATOM 845 C CA . GLU A 1 112 ? -5.805 5.931 -2.273 1.00 96.50 112 GLU A CA 1
ATOM 846 C C . GLU A 1 112 ? -4.864 5.276 -3.292 1.00 96.50 112 GLU A C 1
ATOM 848 O O . GLU A 1 112 ? -5.327 4.796 -4.325 1.00 96.50 112 GLU A O 1
ATOM 853 N N . ALA A 1 113 ? -3.578 5.152 -2.957 1.00 95.25 113 ALA A N 1
ATOM 854 C CA . ALA A 1 113 ? -2.561 4.556 -3.821 1.00 95.25 113 ALA A CA 1
ATOM 855 C C . ALA A 1 113 ? -2.685 3.027 -3.988 1.00 95.25 113 ALA A C 1
ATOM 857 O O . ALA A 1 113 ? -2.010 2.436 -4.836 1.00 95.25 113 ALA A O 1
ATOM 858 N N . ALA A 1 114 ? -3.489 2.358 -3.157 1.00 96.75 114 ALA A N 1
ATOM 859 C CA . ALA A 1 114 ? -3.535 0.902 -3.081 1.00 96.75 114 ALA A CA 1
ATOM 860 C C . ALA A 1 114 ? -4.287 0.254 -4.254 1.00 96.75 114 ALA A C 1
ATOM 862 O O . ALA A 1 114 ? -5.394 0.652 -4.613 1.00 96.75 114 ALA A O 1
ATOM 863 N N . ASP A 1 115 ? -3.732 -0.839 -4.772 1.00 95.44 115 ASP A N 1
ATOM 864 C CA . ASP A 1 115 ? -4.424 -1.760 -5.681 1.00 95.44 115 ASP A CA 1
ATOM 865 C C . ASP A 1 115 ? -5.169 -2.857 -4.893 1.00 95.44 115 ASP A C 1
ATOM 867 O O . ASP A 1 115 ? -6.220 -3.352 -5.308 1.00 95.44 115 ASP A O 1
ATOM 871 N N . LEU A 1 116 ? -4.624 -3.228 -3.729 1.00 95.81 116 LEU A N 1
ATOM 872 C CA . LEU A 1 116 ? -5.200 -4.169 -2.773 1.00 95.81 116 LEU A CA 1
ATOM 873 C C . LEU A 1 116 ? -5.130 -3.579 -1.364 1.00 95.81 116 LEU A C 1
ATOM 875 O O . LEU A 1 116 ? -4.074 -3.149 -0.905 1.00 95.81 116 LEU A O 1
ATOM 879 N N . ILE A 1 117 ? -6.247 -3.642 -0.649 1.00 97.38 117 ILE A N 1
ATOM 880 C CA . ILE A 1 117 ? -6.355 -3.221 0.741 1.00 97.38 117 ILE A CA 1
ATOM 881 C C . ILE A 1 117 ? -6.676 -4.427 1.612 1.00 97.38 117 ILE A C 1
ATOM 883 O O . ILE A 1 117 ? -7.606 -5.193 1.349 1.00 97.38 117 ILE A O 1
ATOM 887 N N . ILE A 1 118 ? -5.907 -4.573 2.683 1.00 97.25 118 ILE A N 1
ATOM 888 C CA . ILE A 1 118 ? -6.050 -5.649 3.653 1.00 97.25 118 ILE A CA 1
ATOM 889 C C . ILE A 1 118 ? -6.546 -5.041 4.961 1.00 97.25 118 ILE A C 1
ATOM 891 O O . ILE A 1 118 ? -5.777 -4.405 5.675 1.00 97.25 118 ILE A O 1
ATOM 895 N N . LEU A 1 119 ? -7.819 -5.247 5.295 1.00 96.69 119 LEU A N 1
ATOM 896 C CA . LEU A 1 119 ? -8.363 -4.938 6.618 1.00 96.69 119 LEU A CA 1
ATOM 897 C C . LEU A 1 119 ? -7.957 -6.054 7.585 1.00 96.69 119 LEU A C 1
ATOM 899 O O . LEU A 1 119 ? -8.579 -7.117 7.613 1.00 96.69 119 LEU A O 1
ATOM 903 N N . ASN A 1 120 ? -6.899 -5.820 8.354 1.00 97.19 120 ASN A N 1
ATOM 904 C CA . ASN A 1 120 ? -6.372 -6.766 9.330 1.00 97.19 120 ASN A CA 1
ATOM 905 C C . ASN A 1 120 ? -6.903 -6.471 10.743 1.00 97.19 120 ASN A C 1
ATOM 907 O O . ASN A 1 120 ? -7.269 -5.339 11.050 1.00 97.19 120 ASN A O 1
ATOM 911 N N . LYS A 1 121 ? -6.839 -7.473 11.628 1.00 96.50 121 LYS A N 1
ATOM 912 C CA . LYS A 1 121 ? -7.311 -7.431 13.027 1.00 96.50 121 LYS A CA 1
ATOM 913 C C . LYS A 1 121 ? -8.833 -7.341 13.158 1.00 96.50 121 LYS A C 1
ATOM 915 O O . LYS A 1 121 ? -9.366 -6.741 14.099 1.00 96.50 121 LYS A O 1
ATOM 920 N N . VAL A 1 122 ? -9.552 -7.989 12.241 1.00 95.94 122 VAL A N 1
ATOM 921 C CA . VAL A 1 122 ? -11.021 -8.055 12.301 1.00 95.94 122 VAL A CA 1
ATOM 922 C C . VAL A 1 122 ? -11.525 -8.767 13.562 1.00 95.94 122 VAL A C 1
ATOM 924 O O . VAL A 1 122 ? -12.610 -8.461 14.042 1.00 95.94 122 VAL A O 1
ATOM 927 N N . ASP A 1 123 ? -10.711 -9.646 14.148 1.00 95.81 123 ASP A N 1
ATOM 928 C CA . ASP A 1 123 ? -10.961 -10.348 15.414 1.00 95.81 123 ASP A CA 1
ATOM 929 C C . ASP A 1 123 ? -10.991 -9.425 16.637 1.00 95.81 123 ASP A C 1
ATOM 931 O O . ASP A 1 123 ? -11.636 -9.757 17.629 1.00 95.81 123 ASP A O 1
ATOM 935 N N . LEU A 1 124 ? -10.331 -8.266 16.565 1.00 95.06 124 LEU A N 1
ATOM 936 C CA . LEU A 1 124 ? -10.358 -7.259 17.626 1.00 95.06 124 LEU A CA 1
ATOM 937 C C . LEU A 1 124 ? -11.481 -6.234 17.421 1.00 95.06 124 LEU A C 1
ATOM 939 O O . LEU A 1 124 ? -11.774 -5.457 18.321 1.00 95.06 124 LEU A O 1
ATOM 943 N N . SER A 1 125 ? -12.096 -6.196 16.239 1.00 92.38 125 SER A N 1
ATOM 944 C CA . SER A 1 125 ? -13.033 -5.137 15.867 1.00 92.38 125 SER A CA 1
ATOM 945 C C . SER A 1 125 ? -14.437 -5.418 16.412 1.00 92.38 125 SER A C 1
ATOM 947 O O . SER A 1 125 ? -15.160 -6.272 15.903 1.00 92.38 125 SER A O 1
ATOM 949 N N . GLU A 1 126 ? -14.859 -4.653 17.415 1.00 89.56 126 GLU A N 1
ATOM 950 C CA . GLU A 1 126 ? -16.175 -4.750 18.051 1.00 89.56 126 GLU A CA 1
ATOM 951 C C . GLU A 1 126 ? -17.038 -3.511 17.749 1.00 89.56 126 GLU A C 1
ATOM 953 O O . GLU A 1 126 ? -16.589 -2.522 17.174 1.00 89.56 126 GLU A O 1
ATOM 958 N N . GLY A 1 127 ? -18.328 -3.550 18.102 1.00 82.56 127 GLY A N 1
ATOM 959 C CA . GLY A 1 127 ? -19.172 -2.344 18.133 1.00 82.56 127 GLY A CA 1
ATOM 960 C C . GLY A 1 127 ? -19.316 -1.572 16.809 1.00 82.56 127 GLY A C 1
ATOM 961 O O . GLY A 1 127 ? -19.602 -0.379 16.843 1.00 82.56 127 GLY A O 1
ATOM 962 N N . GLY A 1 128 ? -19.122 -2.222 15.656 1.00 87.81 128 GLY A N 1
ATOM 963 C CA . GLY A 1 128 ? -19.194 -1.588 14.331 1.00 87.81 128 GLY A CA 1
ATOM 964 C C . GLY A 1 128 ? -17.888 -0.939 13.849 1.00 87.81 128 GLY A C 1
ATOM 965 O O . GLY A 1 128 ? -17.896 -0.256 12.822 1.00 87.81 128 GLY A O 1
ATOM 966 N N . GLN A 1 129 ? -16.762 -1.154 14.545 1.00 91.62 129 GLN A N 1
ATOM 967 C CA . GLN A 1 129 ? -15.437 -0.679 14.115 1.00 91.62 129 GLN A CA 1
ATOM 968 C C . GLN A 1 129 ? -15.085 -1.174 12.708 1.00 91.62 129 GLN A C 1
ATOM 970 O O . GLN A 1 129 ? -14.721 -0.369 11.853 1.00 91.62 129 GLN A O 1
ATOM 975 N N . LEU A 1 130 ? -15.290 -2.468 12.440 1.00 94.50 130 LEU A N 1
ATOM 976 C CA . LEU A 1 130 ? -15.014 -3.062 11.130 1.00 94.50 130 LEU A CA 1
ATOM 977 C C . LEU A 1 130 ? -15.841 -2.410 10.016 1.00 94.50 130 LEU A C 1
ATOM 979 O O . LEU A 1 130 ? -15.307 -2.071 8.964 1.00 94.50 130 LEU A O 1
ATOM 983 N N . ASP A 1 131 ? -17.135 -2.192 10.255 1.00 93.50 131 ASP A N 1
ATOM 984 C CA . ASP A 1 131 ? -18.017 -1.558 9.272 1.00 93.50 131 ASP A CA 1
ATOM 985 C C . ASP A 1 131 ? -17.621 -0.102 9.021 1.00 93.50 131 ASP A C 1
ATOM 987 O O . ASP A 1 131 ? -17.649 0.359 7.881 1.00 93.50 131 ASP A O 1
ATOM 991 N N . THR A 1 132 ? -17.192 0.604 10.070 1.00 92.25 132 THR A N 1
ATOM 992 C CA . THR A 1 132 ? -16.673 1.971 9.961 1.00 92.25 132 THR A CA 1
ATOM 993 C C . THR A 1 132 ? -15.394 2.003 9.130 1.00 92.25 132 THR A C 1
ATOM 995 O O . THR A 1 132 ? -15.305 2.784 8.186 1.00 92.25 132 THR A O 1
ATOM 998 N N . ALA A 1 133 ? -14.425 1.132 9.430 1.00 94.50 133 ALA A N 1
ATOM 999 C CA . ALA A 1 133 ? -13.179 1.037 8.675 1.00 94.50 133 ALA A CA 1
ATOM 1000 C C . ALA A 1 133 ? -13.448 0.698 7.203 1.00 94.50 133 ALA A C 1
ATOM 1002 O O . ALA A 1 133 ? -12.938 1.375 6.312 1.00 94.50 133 ALA A O 1
ATOM 1003 N N . ARG A 1 134 ? -14.328 -0.279 6.943 1.00 95.56 134 ARG A N 1
ATOM 1004 C CA . ARG A 1 134 ? -14.750 -0.656 5.590 1.00 95.56 134 ARG A CA 1
ATOM 1005 C C . ARG A 1 134 ? -15.379 0.520 4.845 1.00 95.56 134 ARG A C 1
ATOM 1007 O O . ARG A 1 134 ? -15.040 0.748 3.687 1.00 95.56 134 ARG A O 1
ATOM 1014 N N . LEU A 1 135 ? -16.276 1.268 5.490 1.00 94.25 135 LEU A N 1
ATOM 1015 C CA . LEU A 1 135 ? -16.945 2.419 4.881 1.00 94.25 135 LEU A CA 1
ATOM 1016 C C . LEU A 1 135 ? -15.945 3.515 4.503 1.00 94.25 135 LEU A C 1
ATOM 1018 O O . LEU A 1 135 ? -15.997 4.020 3.385 1.00 94.25 135 LEU A O 1
ATOM 1022 N N . VAL A 1 136 ? -15.037 3.866 5.416 1.00 94.06 136 VAL A N 1
ATOM 1023 C CA . VAL A 1 136 ? -14.035 4.913 5.180 1.00 94.06 136 VAL A CA 1
ATOM 1024 C C . VAL A 1 136 ? -13.074 4.495 4.070 1.00 94.06 136 VAL A C 1
ATOM 1026 O O . VAL A 1 136 ? -12.893 5.245 3.116 1.00 94.06 136 VAL A O 1
ATOM 1029 N N . VAL A 1 137 ? -12.527 3.277 4.134 1.00 96.25 137 VAL A N 1
ATOM 1030 C CA . VAL A 1 137 ? -11.634 2.749 3.094 1.00 96.25 137 VAL A CA 1
ATOM 1031 C C . VAL A 1 137 ? -12.304 2.772 1.721 1.00 96.25 137 VAL A C 1
ATOM 1033 O O . VAL A 1 137 ? -11.703 3.230 0.756 1.00 96.25 137 VAL A O 1
ATOM 1036 N N . ARG A 1 138 ? -13.566 2.337 1.626 1.00 96.56 138 ARG A N 1
ATOM 1037 C CA . ARG A 1 138 ? -14.312 2.349 0.360 1.00 96.56 138 ARG A CA 1
ATOM 1038 C C . ARG A 1 138 ? -14.651 3.746 -0.138 1.00 96.56 138 ARG A C 1
ATOM 1040 O O . ARG A 1 138 ? -14.737 3.935 -1.345 1.00 96.56 138 ARG A O 1
ATOM 1047 N N . ALA A 1 139 ? -14.845 4.703 0.764 1.00 95.69 139 ALA A N 1
ATOM 1048 C CA . ALA A 1 139 ? -15.062 6.093 0.389 1.00 95.69 139 ALA A CA 1
ATOM 1049 C C . ALA A 1 139 ? -13.799 6.737 -0.205 1.00 95.69 139 ALA A C 1
ATOM 1051 O O . ALA A 1 139 ? -13.922 7.598 -1.070 1.00 95.69 139 ALA A O 1
ATOM 1052 N N . ILE A 1 140 ? -12.612 6.320 0.248 1.00 96.31 140 ILE A N 1
ATOM 1053 C CA . ILE A 1 140 ? -11.324 6.795 -0.275 1.00 96.31 140 ILE A CA 1
ATOM 1054 C C . ILE A 1 140 ? -10.979 6.064 -1.578 1.00 96.31 140 ILE A C 1
ATOM 1056 O O . ILE A 1 140 ? -10.695 6.698 -2.588 1.00 96.31 140 ILE A O 1
ATOM 1060 N N . ASN A 1 141 ? -11.043 4.730 -1.574 1.00 97.69 141 ASN A N 1
ATOM 1061 C CA . ASN A 1 141 ? -10.658 3.900 -2.708 1.00 97.69 141 ASN A CA 1
ATOM 1062 C C . ASN A 1 141 ? -11.709 2.817 -2.997 1.00 97.69 141 ASN A C 1
ATOM 1064 O O . ASN A 1 141 ? -11.721 1.715 -2.435 1.00 97.69 141 ASN A O 1
ATOM 1068 N N . GLU A 1 142 ? -12.612 3.140 -3.921 1.00 97.38 142 GLU A N 1
ATOM 1069 C CA . GLU A 1 142 ? -13.641 2.214 -4.398 1.00 97.38 142 GLU A CA 1
ATOM 1070 C C . GLU A 1 142 ? -13.055 1.095 -5.277 1.00 97.38 142 GLU A C 1
ATOM 1072 O O . GLU A 1 142 ? -13.600 -0.008 -5.317 1.00 97.38 142 GLU A O 1
ATOM 1077 N N . LYS A 1 143 ? -11.939 1.365 -5.969 1.00 96.62 143 LYS A N 1
ATOM 1078 C CA . LYS A 1 143 ? -11.387 0.494 -7.017 1.00 96.62 143 LYS A CA 1
ATOM 1079 C C . LYS A 1 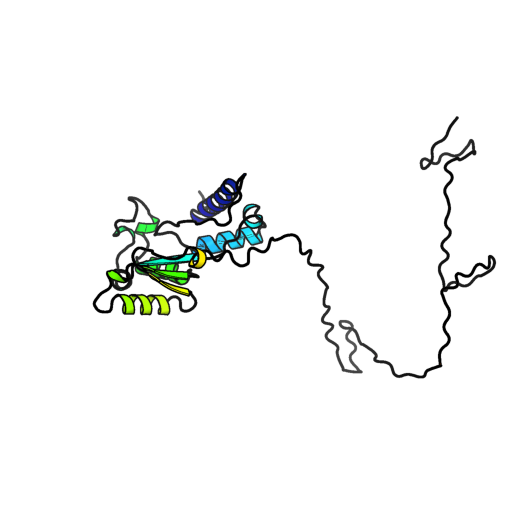143 ? -10.527 -0.641 -6.473 1.00 96.62 143 LYS A C 1
ATOM 1081 O O . LYS A 1 143 ? -10.475 -1.692 -7.107 1.00 96.62 143 LYS A O 1
ATOM 1086 N N . ALA A 1 144 ? -9.863 -0.434 -5.337 1.00 97.00 144 ALA A N 1
ATOM 1087 C CA . ALA A 1 144 ? -8.983 -1.436 -4.756 1.00 97.00 144 ALA A CA 1
ATOM 1088 C C . ALA A 1 144 ? -9.725 -2.737 -4.428 1.00 97.00 144 ALA A C 1
ATOM 1090 O O . ALA A 1 144 ? -10.871 -2.743 -3.962 1.00 97.00 144 ALA A O 1
ATOM 1091 N N . GLU A 1 145 ? -9.047 -3.864 -4.602 1.00 95.94 145 GLU A N 1
ATOM 1092 C CA . GLU A 1 145 ? -9.499 -5.120 -4.015 1.00 95.94 145 GLU A CA 1
ATOM 1093 C C . GLU A 1 145 ? -9.487 -4.988 -2.481 1.00 95.94 145 GLU A C 1
ATOM 1095 O O . GLU A 1 145 ? -8.617 -4.325 -1.924 1.00 95.94 145 GLU A O 1
ATOM 1100 N N . LEU A 1 146 ? -10.461 -5.576 -1.778 1.00 96.44 146 LEU A N 1
ATOM 1101 C CA . LEU A 1 146 ? -10.537 -5.498 -0.315 1.00 96.44 146 LEU A CA 1
ATOM 1102 C C . LEU A 1 146 ? -10.636 -6.894 0.275 1.00 96.44 146 LEU A C 1
ATOM 1104 O O . LEU A 1 146 ? -11.565 -7.638 -0.045 1.00 96.44 146 LEU A O 1
ATOM 1108 N N . ILE A 1 147 ? -9.706 -7.213 1.168 1.00 95.81 147 ILE A N 1
ATOM 1109 C CA . ILE A 1 147 ? -9.650 -8.491 1.868 1.00 95.81 147 ILE A CA 1
ATOM 1110 C C . ILE A 1 147 ? -9.658 -8.233 3.368 1.00 95.81 147 ILE A C 1
ATOM 1112 O O . ILE A 1 147 ? -8.934 -7.382 3.870 1.00 95.81 147 ILE A O 1
ATOM 1116 N N . GLU A 1 148 ? -10.466 -9.001 4.083 1.00 96.12 148 GLU A N 1
ATOM 1117 C CA . GLU A 1 148 ? -10.512 -9.002 5.542 1.00 96.12 148 GLU A CA 1
ATOM 1118 C C . GLU A 1 148 ? -9.719 -10.192 6.076 1.00 96.12 148 GLU A C 1
ATOM 1120 O O . GLU A 1 148 ? -9.871 -11.313 5.581 1.00 96.12 148 GLU A O 1
ATOM 1125 N N . CYS A 1 149 ? -8.871 -9.960 7.077 1.00 95.75 149 CYS A N 1
ATOM 1126 C CA . 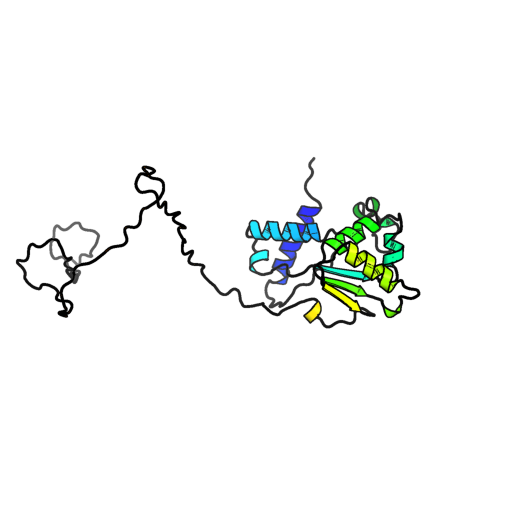CYS A 1 149 ? -8.114 -11.021 7.729 1.00 95.75 149 CYS A CA 1
ATOM 1127 C C . CYS A 1 149 ? -7.862 -10.746 9.217 1.00 95.75 149 CYS A C 1
ATOM 1129 O O . CYS A 1 149 ? -7.992 -9.631 9.728 1.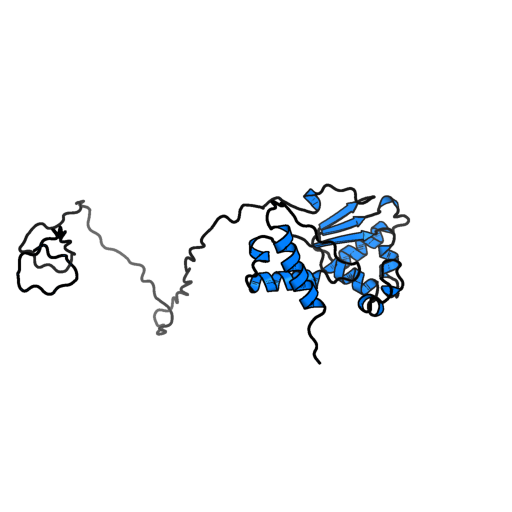00 95.75 149 CYS A O 1
ATOM 1131 N N . SER A 1 150 ? -7.482 -11.810 9.913 1.00 96.69 150 SER A N 1
ATOM 1132 C CA . SER A 1 150 ? -7.007 -11.778 11.293 1.00 96.69 150 SER A CA 1
ATOM 1133 C C . SER A 1 150 ? -5.560 -12.237 1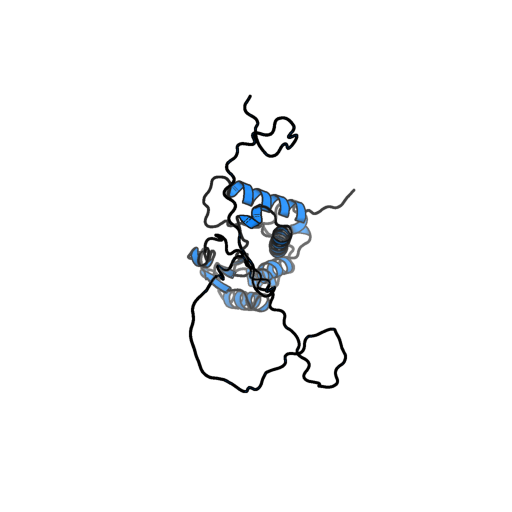1.317 1.00 96.69 150 SER A C 1
ATOM 1135 O O . SER A 1 150 ? -5.186 -13.118 10.547 1.00 96.69 150 SER A O 1
ATOM 1137 N N . PHE A 1 151 ? -4.740 -11.640 12.184 1.00 94.25 151 PHE A N 1
ATOM 1138 C CA . PHE A 1 151 ? -3.314 -11.975 12.333 1.00 94.25 151 PHE A CA 1
ATOM 1139 C C . PHE A 1 151 ? -2.487 -11.914 11.032 1.00 94.25 151 PHE A C 1
ATOM 1141 O O . PHE A 1 151 ? -1.402 -12.485 10.966 1.00 94.25 151 PHE A O 1
ATOM 1148 N N . GLY A 1 152 ? -2.971 -11.214 10.000 1.00 89.88 152 GLY A N 1
ATOM 1149 C CA . GLY A 1 152 ? -2.347 -11.208 8.676 1.00 89.88 152 GLY A CA 1
ATOM 1150 C C . GLY A 1 152 ? -2.450 -12.544 7.928 1.00 89.88 152 GLY A C 1
ATOM 1151 O O . GLY A 1 152 ? -1.732 -12.742 6.953 1.00 89.88 152 GLY A O 1
ATOM 1152 N N . GLU A 1 153 ? -3.311 -13.470 8.358 1.00 91.88 153 GLU A N 1
ATOM 1153 C CA . GLU A 1 153 ? -3.430 -14.787 7.733 1.00 91.88 153 GLU A CA 1
ATOM 1154 C C . GLU A 1 153 ? -4.050 -14.685 6.334 1.00 91.88 153 GLU A C 1
ATOM 1156 O O . GLU A 1 153 ? -5.251 -14.458 6.166 1.00 91.88 153 GLU A O 1
ATOM 1161 N N . MET A 1 154 ? -3.217 -14.877 5.309 1.00 87.50 154 MET A N 1
ATOM 1162 C CA . MET A 1 154 ? -3.647 -14.945 3.917 1.00 87.50 154 MET A CA 1
ATOM 1163 C C . MET A 1 154 ? -2.701 -15.754 3.038 1.00 87.50 154 MET A C 1
ATOM 1165 O O . MET A 1 154 ? -1.527 -15.947 3.342 1.00 87.50 154 MET A O 1
ATOM 1169 N N . THR A 1 155 ? -3.240 -16.233 1.920 1.00 86.50 155 THR A N 1
ATOM 1170 C CA . THR A 1 155 ? -2.477 -16.937 0.890 1.00 86.50 155 THR A CA 1
ATOM 1171 C C . THR A 1 155 ? -1.636 -15.936 0.089 1.00 86.50 155 THR A C 1
ATOM 1173 O O . THR A 1 155 ? -2.228 -14.985 -0.435 1.00 86.50 155 THR A O 1
ATOM 1176 N N . PRO A 1 156 ? -0.313 -16.147 -0.061 1.00 85.25 156 PRO A N 1
ATOM 1177 C CA . PRO A 1 156 ? 0.573 -15.240 -0.796 1.00 85.25 156 PRO A CA 1
ATOM 1178 C C . PRO A 1 156 ? 0.084 -14.888 -2.203 1.00 85.25 156 PRO A C 1
ATOM 1180 O O . PRO A 1 156 ? 0.180 -13.730 -2.589 1.00 85.25 156 PRO A O 1
ATOM 1183 N N . ASP A 1 157 ? -0.545 -15.832 -2.906 1.00 85.56 157 ASP A N 1
ATOM 1184 C CA . ASP A 1 157 ? -1.082 -15.642 -4.264 1.00 85.56 157 ASP A CA 1
ATOM 1185 C C . ASP A 1 157 ? -2.094 -14.489 -4.372 1.00 85.56 157 ASP A C 1
ATOM 1187 O O . ASP A 1 157 ? -2.264 -13.888 -5.430 1.00 85.56 157 ASP A O 1
ATOM 1191 N N . LYS A 1 158 ? -2.771 -14.146 -3.266 1.00 84.56 158 LYS A N 1
ATOM 1192 C CA . LYS A 1 158 ? -3.700 -13.005 -3.220 1.00 84.56 158 LYS A CA 1
ATOM 1193 C C . LYS A 1 158 ? -2.977 -11.664 -3.157 1.00 84.56 158 LYS A C 1
ATOM 1195 O O . LYS A 1 158 ? -3.522 -10.665 -3.611 1.00 84.56 158 LYS A O 1
ATOM 1200 N N . ILE A 1 159 ? -1.779 -11.629 -2.579 1.00 86.69 159 ILE A N 1
ATOM 1201 C CA . ILE A 1 159 ? -0.938 -10.428 -2.494 1.00 86.69 159 ILE A CA 1
ATOM 1202 C C . ILE A 1 159 ? -0.119 -10.297 -3.779 1.00 86.69 159 ILE A C 1
ATOM 1204 O O . ILE A 1 159 ? -0.058 -9.223 -4.373 1.00 86.69 159 ILE A O 1
ATOM 1208 N N . LEU A 1 160 ? 0.469 -11.413 -4.209 1.00 85.75 160 LEU A N 1
ATOM 1209 C CA . LEU A 1 160 ? 1.405 -11.533 -5.314 1.00 85.75 160 LEU A CA 1
ATOM 1210 C C . LEU A 1 160 ? 0.785 -12.419 -6.401 1.00 85.75 160 LEU A C 1
ATOM 1212 O O . LEU A 1 160 ? 1.029 -13.625 -6.418 1.00 85.75 160 LEU A O 1
ATOM 1216 N N . PRO A 1 161 ? -0.030 -11.855 -7.308 1.00 74.25 161 PRO A N 1
ATOM 1217 C CA . PRO A 1 161 ? -0.533 -12.616 -8.439 1.00 74.25 161 PRO A CA 1
ATOM 1218 C C . PRO A 1 161 ? 0.625 -12.896 -9.407 1.00 74.25 161 PRO A C 1
ATOM 1220 O O . PRO A 1 161 ? 0.975 -12.048 -10.232 1.00 74.25 161 PRO A O 1
ATOM 1223 N N . LEU A 1 162 ? 1.223 -14.084 -9.289 1.00 71.19 162 LEU A N 1
ATOM 1224 C CA . LEU A 1 162 ? 2.272 -14.577 -10.196 1.00 71.19 162 LEU A CA 1
ATOM 1225 C C . LEU A 1 162 ? 1.701 -15.009 -11.559 1.00 71.19 162 LEU A C 1
ATOM 1227 O O . LEU A 1 162 ? 2.436 -15.155 -12.535 1.00 71.19 162 LEU A O 1
ATOM 1231 N N . ASP A 1 163 ? 0.379 -15.165 -11.654 1.00 66.25 163 ASP A N 1
ATOM 1232 C CA . ASP A 1 163 ? -0.306 -15.477 -12.904 1.00 66.25 163 ASP A CA 1
ATOM 1233 C C . ASP A 1 163 ? -0.084 -14.356 -13.931 1.00 66.25 163 ASP A C 1
ATOM 1235 O O . ASP A 1 163 ? -0.363 -13.184 -13.666 1.00 66.25 163 ASP A O 1
ATOM 1239 N N . GLY A 1 164 ? 0.411 -14.710 -15.120 1.00 57.69 164 GLY A N 1
ATOM 1240 C CA . GLY A 1 164 ? 0.721 -13.755 -16.189 1.00 57.69 164 GLY A CA 1
ATOM 1241 C C . GLY A 1 164 ? 2.186 -13.315 -16.271 1.00 57.69 164 GLY A C 1
ATOM 1242 O O . GLY A 1 164 ? 2.484 -12.484 -17.126 1.00 57.69 164 GLY A O 1
ATOM 1243 N N . LEU A 1 165 ? 3.096 -13.900 -15.473 1.00 56.78 165 LEU A N 1
ATOM 1244 C CA . LEU A 1 165 ? 4.534 -13.965 -15.786 1.00 56.78 165 LEU A CA 1
ATOM 1245 C C . LEU A 1 165 ? 4.737 -14.876 -17.016 1.00 56.78 165 LEU A C 1
ATOM 1247 O O . LEU A 1 165 ? 5.262 -15.982 -16.940 1.00 56.78 165 LEU A O 1
ATOM 1251 N N . VAL A 1 166 ? 4.205 -14.473 -18.169 1.00 45.56 166 VAL A N 1
ATOM 1252 C CA . VAL A 1 166 ? 4.658 -15.044 -19.435 1.00 45.56 166 VAL A CA 1
ATOM 1253 C C . VAL A 1 166 ? 5.987 -14.379 -19.738 1.00 45.56 166 VAL A C 1
ATOM 1255 O O . VAL A 1 166 ? 6.066 -13.151 -19.757 1.00 45.56 166 VAL A O 1
ATOM 1258 N N . ASP A 1 167 ? 7.023 -15.200 -19.904 1.00 44.62 167 ASP A N 1
ATOM 1259 C CA . ASP A 1 167 ? 8.358 -14.765 -20.288 1.00 44.62 167 ASP A CA 1
ATOM 1260 C C . ASP A 1 167 ? 8.249 -13.693 -21.374 1.00 44.62 167 ASP A C 1
ATOM 1262 O O . ASP A 1 167 ? 7.691 -13.937 -22.449 1.00 44.62 167 ASP A O 1
ATOM 1266 N N . ALA A 1 168 ? 8.792 -12.505 -21.108 1.00 46.44 168 ALA A N 1
ATOM 1267 C CA . ALA A 1 168 ? 9.027 -11.491 -22.126 1.00 46.44 168 ALA A CA 1
ATOM 1268 C C . ALA A 1 168 ? 10.164 -11.959 -23.056 1.00 46.44 168 ALA A C 1
ATOM 1270 O O . ALA A 1 168 ? 11.194 -11.309 -23.197 1.00 46.44 168 ALA A O 1
ATOM 1271 N N . VAL A 1 169 ? 10.001 -13.127 -23.678 1.00 44.84 169 VAL A N 1
ATOM 1272 C CA . VAL A 1 169 ? 10.805 -13.569 -24.808 1.00 44.84 169 VAL A CA 1
ATOM 1273 C C . VAL A 1 169 ? 10.120 -13.019 -26.049 1.00 44.84 169 VAL A C 1
ATOM 1275 O O . VAL A 1 169 ? 9.130 -13.560 -26.532 1.00 44.84 169 VAL A O 1
ATOM 1278 N N . GLU A 1 170 ? 10.656 -11.886 -26.495 1.00 49.88 170 GLU A N 1
ATOM 1279 C CA . GLU A 1 170 ? 10.603 -11.349 -27.854 1.00 49.88 170 GLU A CA 1
ATOM 1280 C C . GLU A 1 170 ? 9.309 -11.603 -28.641 1.00 49.88 170 GLU A C 1
ATOM 1282 O O . GLU A 1 170 ? 9.216 -12.496 -29.481 1.00 49.88 170 GLU A O 1
ATOM 1287 N N . THR A 1 171 ? 8.349 -10.697 -28.496 1.00 38.88 171 THR A N 1
ATOM 1288 C CA . THR A 1 171 ? 7.563 -10.283 -29.659 1.00 38.88 171 THR A CA 1
ATOM 1289 C C . THR A 1 171 ? 8.142 -8.971 -30.153 1.00 38.88 171 THR A C 1
ATOM 1291 O O . THR A 1 171 ? 7.803 -7.895 -29.654 1.00 38.88 171 THR A O 1
ATOM 1294 N N . SER A 1 172 ? 9.045 -9.074 -31.129 1.00 41.09 172 SER A N 1
ATOM 1295 C CA . SER A 1 172 ? 9.296 -8.003 -32.084 1.00 41.09 172 SER A CA 1
ATOM 1296 C C . SER A 1 172 ? 7.943 -7.556 -32.625 1.00 41.09 172 SER A C 1
ATOM 1298 O O . SER A 1 172 ? 7.319 -8.247 -33.429 1.00 41.09 172 SER A O 1
ATOM 1300 N N . HIS A 1 173 ? 7.445 -6.429 -32.127 1.00 40.09 173 HIS A N 1
ATOM 1301 C CA . HIS A 1 173 ? 6.330 -5.760 -32.765 1.00 40.09 173 HIS A CA 1
ATOM 1302 C C . HIS A 1 173 ? 6.866 -5.209 -34.084 1.00 40.09 173 HIS A C 1
ATOM 1304 O O . HIS A 1 173 ? 7.449 -4.126 -34.127 1.00 40.09 173 HIS A O 1
ATOM 1310 N N . ASP A 1 174 ? 6.686 -5.977 -35.156 1.00 41.56 174 ASP A N 1
ATOM 1311 C CA . ASP A 1 174 ? 6.566 -5.401 -36.484 1.00 41.56 174 ASP A CA 1
ATOM 1312 C C . ASP A 1 174 ? 5.378 -4.443 -36.412 1.00 41.56 174 ASP A C 1
ATOM 1314 O O . ASP A 1 174 ? 4.214 -4.844 -36.346 1.00 41.56 174 ASP A O 1
ATOM 1318 N N . HIS A 1 175 ? 5.676 -3.151 -36.322 1.00 43.56 175 HIS A N 1
ATOM 1319 C CA . HIS A 1 175 ? 4.662 -2.130 -36.485 1.00 43.56 175 HIS A CA 1
ATOM 1320 C C . HIS A 1 175 ? 4.180 -2.182 -37.938 1.00 43.56 175 HIS A C 1
ATOM 1322 O O . HIS A 1 175 ? 4.736 -1.523 -38.815 1.00 43.56 175 HIS A O 1
ATOM 1328 N N . GLU A 1 176 ? 3.121 -2.950 -38.199 1.00 40.66 176 GLU A N 1
ATOM 1329 C CA . GLU A 1 176 ? 2.259 -2.695 -39.347 1.00 40.66 176 GLU A CA 1
ATOM 1330 C C . GLU A 1 176 ? 1.665 -1.294 -39.163 1.00 40.66 176 GLU A C 1
ATOM 1332 O O . GLU A 1 176 ? 0.785 -1.054 -38.331 1.00 40.66 176 GLU A O 1
ATOM 1337 N N . HIS A 1 177 ? 2.181 -0.332 -39.926 1.00 42.25 177 HIS A N 1
ATOM 1338 C CA . HIS A 1 177 ? 1.550 0.967 -40.078 1.00 42.25 177 HIS A CA 1
ATOM 1339 C C . HIS A 1 177 ? 0.195 0.775 -40.767 1.00 42.25 177 HIS A C 1
ATOM 1341 O O . HIS A 1 177 ? 0.101 0.755 -41.993 1.00 42.25 177 HIS A O 1
ATOM 1347 N N . GLN A 1 178 ? -0.880 0.679 -39.983 1.00 40.75 178 GLN A N 1
ATOM 1348 C CA . GLN A 1 178 ? -2.217 0.950 -40.500 1.00 40.75 178 GLN A CA 1
ATOM 1349 C C . GLN A 1 178 ? -2.298 2.438 -40.844 1.00 40.75 178 GLN A C 1
ATOM 1351 O O . GLN A 1 178 ? -2.569 3.291 -39.997 1.00 40.75 178 GLN A O 1
ATOM 1356 N N . HIS A 1 179 ? -2.048 2.762 -42.110 1.00 43.03 179 HIS A N 1
ATOM 1357 C CA . HIS A 1 179 ? -2.463 4.034 -42.674 1.00 43.03 179 HIS A CA 1
ATOM 1358 C C . HIS A 1 179 ? -3.991 4.045 -42.707 1.00 43.03 179 HIS A C 1
ATOM 1360 O O . HIS A 1 179 ? -4.608 3.465 -43.594 1.00 43.03 179 HIS A O 1
ATOM 1366 N N . ASN A 1 180 ? -4.609 4.703 -41.727 1.00 43.47 180 ASN A N 1
ATOM 1367 C CA . ASN A 1 180 ? -6.009 5.085 -41.820 1.00 43.47 180 ASN A CA 1
ATOM 1368 C C . ASN A 1 180 ? -6.112 6.194 -42.877 1.00 43.47 180 ASN A C 1
ATOM 1370 O O . ASN A 1 180 ? -5.998 7.382 -42.572 1.00 43.47 180 ASN A O 1
ATOM 1374 N N . THR A 1 181 ? -6.213 5.802 -44.145 1.00 53.09 181 THR A N 1
ATOM 1375 C CA . THR A 1 181 ? -6.502 6.719 -45.240 1.00 53.09 181 THR A CA 1
ATOM 1376 C C . THR A 1 181 ? -7.961 7.142 -45.102 1.00 53.09 181 THR A C 1
ATOM 1378 O O . THR A 1 181 ? -8.890 6.413 -45.437 1.00 53.09 181 THR A O 1
ATOM 1381 N N . SER A 1 182 ? -8.183 8.334 -44.551 1.00 54.25 182 SER A N 1
ATOM 1382 C CA . SER A 1 182 ? -9.491 8.989 -44.567 1.00 54.25 182 SER A CA 1
ATOM 1383 C C . SER A 1 182 ? -9.912 9.228 -46.021 1.00 54.25 182 SER A C 1
ATOM 1385 O O . SER A 1 182 ? -9.538 10.230 -46.626 1.00 54.25 182 SER A O 1
ATOM 1387 N N . GLY A 1 183 ? -10.648 8.283 -46.604 1.00 53.09 183 GLY A N 1
ATOM 1388 C CA . GLY A 1 183 ? -11.185 8.392 -47.956 1.00 53.09 183 GLY A CA 1
ATOM 1389 C C . GLY A 1 183 ? -12.288 9.449 -48.027 1.00 53.09 183 GLY A C 1
ATOM 1390 O O . GLY A 1 183 ? -13.314 9.340 -47.357 1.00 53.09 183 GLY A O 1
ATOM 1391 N N . CYS A 1 184 ? -12.079 10.472 -48.851 1.00 59.00 184 CYS A N 1
ATOM 1392 C CA . CYS A 1 184 ? -13.091 11.457 -49.224 1.00 59.00 184 CYS A CA 1
ATOM 1393 C C . CYS A 1 184 ? -13.945 10.900 -50.381 1.00 59.00 184 CYS A C 1
ATOM 1395 O O . CYS A 1 184 ? -13.401 10.443 -51.385 1.00 59.00 184 CYS A O 1
ATOM 1397 N N . ALA A 1 185 ? -15.275 10.930 -50.249 1.00 58.38 185 ALA A N 1
ATOM 1398 C CA . ALA A 1 185 ? -16.221 10.438 -51.262 1.00 58.38 185 ALA A CA 1
ATOM 1399 C C . ALA A 1 185 ? -16.761 11.546 -52.195 1.00 58.38 185 ALA A C 1
ATOM 1401 O O . ALA A 1 185 ? -17.752 11.330 -52.895 1.00 58.38 185 ALA A O 1
ATOM 1402 N N . ASP A 1 186 ? -16.151 12.734 -52.179 1.00 62.06 186 ASP A N 1
ATOM 1403 C CA . ASP A 1 186 ? -16.562 13.877 -52.997 1.00 62.06 186 ASP A CA 1
ATOM 1404 C C . ASP A 1 186 ? -15.838 13.862 -54.364 1.00 62.06 186 ASP A C 1
ATOM 1406 O O . ASP A 1 186 ? -14.607 13.944 -54.401 1.00 62.06 186 ASP A O 1
ATOM 1410 N N . PRO A 1 187 ? -16.569 13.751 -55.491 1.00 59.38 187 PRO A N 1
ATOM 1411 C CA . PRO A 1 187 ? -15.993 13.689 -56.834 1.00 59.38 187 PRO A CA 1
ATOM 1412 C C . PRO A 1 187 ? -15.401 15.015 -57.345 1.00 59.38 187 PRO A C 1
ATOM 1414 O O . PRO A 1 187 ? -14.795 15.008 -58.415 1.00 59.38 187 PRO A O 1
ATOM 1417 N N . GLU A 1 188 ? -15.563 16.132 -56.626 1.00 56.97 188 GLU A N 1
ATOM 1418 C CA . GLU A 1 188 ? -14.963 17.432 -56.981 1.00 56.97 188 GLU A CA 1
ATOM 1419 C C . GLU A 1 188 ? -13.908 17.916 -55.967 1.00 56.97 188 GLU A C 1
ATOM 1421 O O . GLU A 1 188 ? -13.463 19.064 -56.023 1.00 56.97 188 GLU A O 1
ATOM 1426 N N . CYS A 1 189 ? -13.472 17.050 -55.046 1.00 64.88 189 CYS A N 1
ATOM 1427 C CA . CYS A 1 189 ? -12.404 17.369 -54.100 1.00 64.88 189 CYS A CA 1
ATOM 1428 C C . CYS A 1 189 ? -11.050 17.497 -54.820 1.00 64.88 189 CYS A C 1
ATOM 1430 O O . CYS A 1 189 ? -10.630 16.587 -55.529 1.00 64.88 189 CYS A O 1
ATOM 1432 N N . THR A 1 190 ? -10.350 18.619 -54.624 1.00 64.88 190 THR A N 1
ATOM 1433 C CA . THR A 1 190 ? -9.032 18.908 -55.230 1.00 64.88 190 THR A CA 1
ATOM 1434 C C . THR A 1 190 ? -7.915 19.007 -54.186 1.00 64.88 190 THR A C 1
ATOM 1436 O O . THR A 1 190 ? -6.967 19.766 -54.371 1.00 64.88 190 THR A O 1
ATOM 1439 N N . ASP A 1 191 ? -8.079 18.343 -53.042 1.00 65.69 191 ASP A N 1
ATOM 1440 C CA . ASP A 1 191 ? -7.117 18.363 -51.938 1.00 65.69 191 ASP A CA 1
ATOM 1441 C C . ASP A 1 191 ? -6.127 17.192 -52.073 1.00 65.69 191 ASP A C 1
ATOM 1443 O O . ASP A 1 191 ? -6.535 16.034 -52.127 1.00 65.69 191 ASP A O 1
ATOM 1447 N N . ASP A 1 192 ? -4.827 17.489 -52.130 1.00 62.94 192 ASP A N 1
ATOM 1448 C CA . ASP A 1 192 ? -3.755 16.503 -52.341 1.00 62.94 192 ASP A CA 1
ATOM 1449 C C . ASP A 1 192 ? -3.368 15.717 -51.068 1.00 62.94 192 ASP A C 1
ATOM 1451 O O . ASP A 1 192 ? -2.432 14.914 -51.080 1.00 62.94 192 ASP A O 1
ATOM 1455 N N . SER A 1 193 ? -4.047 15.947 -49.940 1.00 55.12 193 SER A N 1
ATOM 1456 C CA . SER A 1 193 ? -3.647 15.407 -48.632 1.00 55.12 193 SER A CA 1
ATOM 1457 C C . SER A 1 193 ? -4.164 13.985 -48.347 1.00 55.12 193 SER A C 1
ATOM 1459 O O . SER A 1 193 ? -3.943 13.474 -47.246 1.00 55.12 193 SER A O 1
ATOM 1461 N N . HIS A 1 194 ? -4.905 13.352 -49.267 1.00 55.19 194 HIS A N 1
ATOM 1462 C CA . HIS A 1 194 ? -5.471 11.999 -49.109 1.00 55.19 194 HIS A CA 1
ATOM 1463 C C . HIS A 1 194 ? -5.694 11.303 -50.469 1.00 55.19 194 HIS A C 1
ATOM 1465 O O . HIS A 1 194 ? -5.881 11.956 -51.488 1.00 55.19 194 HIS A O 1
ATOM 1471 N N . GLY A 1 195 ? -5.651 9.964 -50.495 1.00 56.62 195 GLY A N 1
ATOM 1472 C CA . GLY A 1 195 ? -5.754 9.163 -51.725 1.00 56.62 195 GLY A CA 1
ATOM 1473 C C . GLY A 1 195 ? -7.187 8.761 -52.100 1.00 56.62 195 GLY A C 1
ATOM 1474 O O . GLY A 1 195 ? -8.029 8.550 -51.227 1.00 56.62 195 GLY A O 1
ATOM 1475 N N . HIS A 1 196 ? -7.445 8.603 -53.402 1.00 57.16 196 HIS A N 1
ATOM 1476 C CA . HIS A 1 196 ? -8.715 8.107 -53.945 1.00 57.16 196 HIS A CA 1
ATOM 1477 C C . HIS A 1 196 ? -8.587 6.650 -54.407 1.00 57.16 196 HIS A C 1
ATOM 1479 O O . HIS A 1 196 ? -7.678 6.317 -55.169 1.00 57.16 196 HIS A O 1
ATOM 1485 N N . GLU A 1 197 ? -9.525 5.788 -54.006 1.00 52.41 197 GLU A N 1
ATOM 1486 C CA . GLU A 1 197 ? -9.621 4.418 -54.522 1.00 52.41 197 GLU A CA 1
ATOM 1487 C C . GLU A 1 197 ? -10.684 4.320 -55.625 1.00 52.41 197 GLU A C 1
ATOM 1489 O O . GLU A 1 197 ? -11.865 4.594 -55.409 1.00 52.41 197 GLU A O 1
ATOM 1494 N N . HIS A 1 198 ? -10.277 3.889 -56.822 1.00 50.81 198 HIS A N 1
ATOM 1495 C CA . HIS A 1 198 ? -11.198 3.559 -57.908 1.00 50.81 198 HIS A CA 1
ATOM 1496 C C . HIS A 1 198 ? -11.527 2.063 -57.883 1.00 50.81 198 HIS A C 1
ATOM 1498 O O . HIS A 1 198 ? -10.715 1.231 -58.283 1.00 50.81 198 HIS A O 1
ATOM 1504 N N . SER A 1 199 ? -12.744 1.719 -57.452 1.00 41.69 199 SER A N 1
ATOM 1505 C CA . SER A 1 199 ? -13.262 0.353 -57.567 1.00 41.69 199 SER A CA 1
ATOM 1506 C C . SER A 1 199 ? -13.770 0.091 -58.992 1.00 41.69 199 SER A C 1
ATOM 1508 O O . SER A 1 199 ? -14.631 0.794 -59.521 1.00 41.69 199 SER A O 1
ATOM 1510 N N . SER A 1 200 ? -13.166 -0.908 -59.627 1.00 44.38 200 SER A N 1
ATOM 1511 C CA . SER A 1 200 ? -13.299 -1.301 -61.030 1.00 44.38 200 SER A CA 1
ATOM 1512 C C . SER A 1 200 ? -14.616 -2.008 -61.374 1.00 44.38 200 SER A C 1
ATOM 1514 O O . SER A 1 200 ? -15.064 -2.874 -60.622 1.00 44.38 200 SER A O 1
ATOM 1516 N N . HIS A 1 201 ? -15.126 -1.792 -62.594 1.00 38.25 201 HIS A N 1
ATOM 1517 C CA . HIS A 1 201 ? -16.021 -2.741 -63.265 1.00 38.25 201 HIS A CA 1
ATOM 1518 C C . HIS A 1 201 ? -15.518 -3.144 -64.663 1.00 38.25 201 HIS A C 1
ATOM 1520 O O . HIS A 1 201 ? -14.890 -2.377 -65.385 1.00 38.25 201 HIS A O 1
ATOM 1526 N N . SER A 1 202 ? -15.781 -4.415 -64.965 1.00 40.28 202 SER A N 1
ATOM 1527 C CA . SER A 1 202 ? -15.093 -5.361 -65.851 1.00 40.28 202 SER A CA 1
ATOM 1528 C C . SER A 1 202 ? -15.496 -5.341 -67.327 1.00 40.28 202 SER A C 1
ATOM 1530 O O . SER A 1 202 ? -16.667 -5.119 -67.607 1.00 40.28 202 SER A O 1
ATOM 1532 N N . HIS A 1 203 ? -14.630 -5.864 -68.207 1.00 34.25 203 HIS A N 1
ATOM 1533 C CA . HIS A 1 203 ? -15.030 -6.874 -69.204 1.00 34.25 203 HIS A CA 1
ATOM 1534 C C . HIS A 1 203 ? -13.905 -7.897 -69.421 1.00 34.25 203 HIS A C 1
ATOM 1536 O O . HIS A 1 203 ? -12.735 -7.539 -69.506 1.00 34.25 203 HIS A O 1
ATOM 1542 N N . GLY A 1 204 ? -14.279 -9.179 -69.411 1.00 33.69 204 GLY A N 1
ATOM 1543 C CA . GLY A 1 204 ? -13.360 -10.305 -69.287 1.00 33.69 204 GLY A CA 1
ATOM 1544 C C . GLY A 1 204 ? -12.956 -10.972 -70.591 1.00 33.69 204 GLY A C 1
ATOM 1545 O O . GLY A 1 204 ? -13.563 -10.741 -71.626 1.00 33.69 204 GLY A O 1
ATOM 1546 N N . HIS A 1 205 ? -11.991 -11.885 -70.481 1.00 36.09 205 HIS A N 1
ATOM 1547 C CA . HIS A 1 205 ? -11.820 -13.017 -71.384 1.00 36.09 205 HIS A CA 1
ATOM 1548 C C . HIS A 1 205 ? -11.256 -14.224 -70.629 1.00 36.09 205 HIS A C 1
ATOM 1550 O O . HIS A 1 205 ? -10.503 -14.103 -69.665 1.00 36.09 205 HIS A O 1
ATOM 1556 N N . SER A 1 206 ? -11.728 -15.387 -71.061 1.00 31.61 206 SER A N 1
ATOM 1557 C CA . SER A 1 206 ? -11.541 -16.706 -70.480 1.00 31.61 206 SER A CA 1
ATOM 1558 C C . SER A 1 206 ? -10.095 -17.209 -70.545 1.00 31.61 206 SER A C 1
ATOM 1560 O O . SER A 1 206 ? -9.425 -17.063 -71.560 1.00 31.61 206 SER A O 1
ATOM 1562 N N . SER A 1 207 ? -9.693 -17.842 -69.440 1.00 35.53 207 SER A N 1
ATOM 1563 C CA . SER A 1 207 ? -8.639 -18.849 -69.238 1.00 35.53 207 SER A CA 1
ATOM 1564 C C . SER A 1 207 ? -7.779 -19.262 -70.439 1.00 35.53 207 SER A C 1
ATOM 1566 O O . SER A 1 207 ? -8.313 -19.857 -71.368 1.00 35.53 207 SER A O 1
ATOM 1568 N N . HIS A 1 208 ? -6.454 -19.164 -70.293 1.00 33.03 208 HIS A N 1
ATOM 1569 C CA . HIS A 1 208 ? -5.550 -20.312 -70.439 1.00 33.03 208 HIS A CA 1
ATOM 1570 C C . HIS A 1 208 ? -4.285 -20.115 -69.587 1.00 33.03 208 HIS A C 1
ATOM 1572 O O . HIS A 1 208 ? -3.688 -19.046 -69.545 1.00 33.03 208 HIS A O 1
ATOM 1578 N N . SER A 1 209 ? -3.954 -21.178 -68.868 1.00 40.12 209 SER A N 1
ATOM 1579 C CA . SER A 1 209 ? -2.785 -21.422 -68.030 1.00 40.12 209 SER A CA 1
ATOM 1580 C C . SER A 1 209 ? -1.504 -21.613 -68.847 1.00 40.12 209 SER A C 1
ATOM 1582 O O . SER A 1 209 ? -1.511 -22.418 -69.777 1.00 40.12 209 SER A O 1
ATOM 1584 N N . SER A 1 210 ? -0.418 -20.962 -68.431 1.00 35.25 210 SER A N 1
ATOM 1585 C CA . SER A 1 210 ? 0.980 -21.332 -68.715 1.00 35.25 210 SER A CA 1
ATOM 1586 C C . SER A 1 210 ? 1.860 -20.449 -67.822 1.00 35.25 210 SER A C 1
ATOM 1588 O O . SER A 1 210 ? 1.840 -19.232 -67.968 1.00 35.25 210 SER A O 1
ATOM 1590 N N . GLU A 1 211 ? 2.362 -20.964 -66.702 1.00 39.19 211 GLU A N 1
ATOM 1591 C CA . GLU A 1 211 ? 3.683 -21.608 -66.623 1.00 39.19 211 GLU A CA 1
ATOM 1592 C C . GLU A 1 211 ? 4.806 -20.635 -67.003 1.00 39.19 211 GLU A C 1
ATOM 1594 O O . GLU A 1 211 ? 4.964 -20.270 -68.170 1.00 39.19 211 GLU A O 1
ATOM 1599 N N . ASP A 1 212 ? 5.564 -20.236 -65.975 1.00 52.59 212 ASP A N 1
ATOM 1600 C CA . ASP A 1 212 ? 6.859 -19.567 -66.053 1.00 52.59 212 ASP A CA 1
ATOM 1601 C C . ASP A 1 212 ? 7.655 -20.049 -67.265 1.00 52.59 212 ASP A C 1
ATOM 1603 O O . ASP A 1 212 ? 8.124 -21.185 -67.326 1.00 52.59 212 ASP A O 1
ATOM 1607 N N . SER A 1 213 ? 7.796 -19.172 -68.250 1.00 46.91 213 SER A N 1
ATOM 1608 C CA . SER A 1 213 ? 8.631 -19.410 -69.416 1.00 46.91 213 SER A CA 1
ATOM 1609 C C . SER A 1 213 ? 9.645 -18.284 -69.480 1.00 46.91 213 SER A C 1
ATOM 1611 O O . SER A 1 213 ? 9.384 -17.218 -70.032 1.00 46.91 213 SER A O 1
ATOM 1613 N N . ALA A 1 214 ? 10.811 -18.520 -68.880 1.00 51.66 214 ALA A N 1
ATOM 1614 C CA . ALA A 1 214 ? 11.997 -17.729 -69.157 1.00 51.66 214 ALA A CA 1
ATOM 1615 C C . ALA A 1 214 ? 12.265 -17.772 -70.673 1.00 51.66 214 ALA A C 1
ATOM 1617 O O . ALA A 1 214 ? 12.407 -18.848 -71.259 1.00 51.66 214 ALA A O 1
ATOM 1618 N N . CYS A 1 215 ? 12.302 -16.608 -71.319 1.00 52.44 215 CYS A N 1
ATOM 1619 C CA . CYS A 1 215 ? 12.653 -16.497 -72.729 1.00 52.44 215 CYS 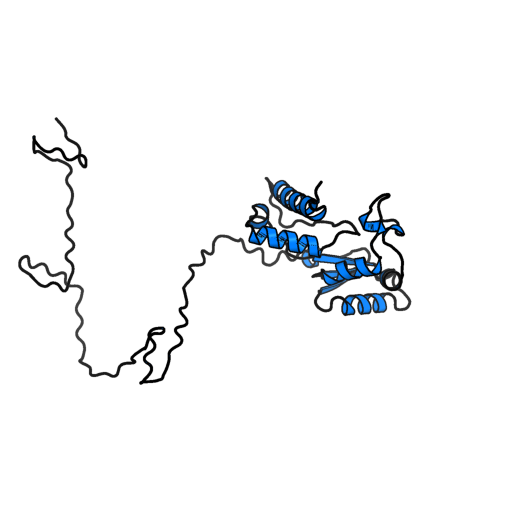A CA 1
ATOM 1620 C C . CYS A 1 215 ? 14.145 -16.829 -72.903 1.00 52.44 215 CYS A C 1
ATOM 1622 O O . CYS A 1 215 ? 15.006 -16.107 -72.408 1.00 52.44 215 CYS A O 1
ATOM 1624 N N . THR A 1 216 ? 14.464 -17.927 -73.591 1.00 55.12 216 THR A N 1
ATOM 1625 C CA . THR A 1 216 ? 15.848 -18.348 -73.887 1.00 55.12 216 THR A CA 1
ATOM 1626 C C . THR A 1 216 ? 16.316 -17.922 -75.284 1.00 55.12 216 THR A C 1
ATOM 1628 O O . THR A 1 216 ? 17.234 -18.531 -75.834 1.00 55.12 216 THR A O 1
ATOM 1631 N N . ASP A 1 217 ? 15.673 -16.923 -75.897 1.00 57.88 217 ASP A N 1
ATOM 1632 C CA . ASP A 1 217 ? 16.062 -16.400 -77.212 1.00 57.88 217 ASP A CA 1
ATOM 1633 C C . ASP A 1 217 ? 17.169 -15.333 -77.063 1.00 57.88 217 ASP A C 1
ATOM 1635 O O . ASP A 1 217 ? 16.917 -14.271 -76.489 1.00 57.88 217 ASP A O 1
ATOM 1639 N N . PRO A 1 218 ? 18.388 -15.563 -77.592 1.00 57.00 218 PRO A N 1
ATOM 1640 C CA . PRO A 1 218 ? 19.507 -14.625 -77.489 1.00 57.00 218 PRO A CA 1
ATOM 1641 C C . PRO A 1 218 ? 19.361 -13.363 -78.363 1.00 57.00 218 PRO A C 1
ATOM 1643 O O . PRO A 1 218 ? 20.300 -12.574 -78.447 1.00 57.00 218 PRO A O 1
ATOM 1646 N N . SER A 1 219 ? 18.222 -13.171 -79.036 1.00 58.59 219 SER A N 1
ATOM 1647 C CA . SER A 1 219 ? 17.935 -12.005 -79.880 1.00 58.59 219 SER A CA 1
ATOM 1648 C C . SER A 1 219 ? 16.651 -11.246 -79.509 1.00 58.59 219 SER A C 1
ATOM 1650 O O . SER A 1 219 ? 16.215 -10.374 -80.262 1.00 58.59 219 SER A O 1
ATOM 1652 N N . CYS A 1 220 ? 16.065 -11.533 -78.341 1.00 62.69 220 CYS A N 1
ATOM 1653 C CA . CYS A 1 220 ? 14.919 -10.798 -77.802 1.00 62.69 220 CYS A CA 1
ATOM 1654 C C . CYS A 1 220 ? 15.319 -9.371 -77.370 1.00 62.69 220 CYS A C 1
ATOM 1656 O O . CYS A 1 220 ? 16.345 -9.185 -76.721 1.00 62.69 220 CYS A O 1
ATOM 1658 N N . SER A 1 221 ? 14.513 -8.362 -77.717 1.00 60.16 221 SER A N 1
ATOM 1659 C CA . SER A 1 221 ? 14.760 -6.940 -77.406 1.00 60.16 221 SER A CA 1
ATOM 1660 C C . SER A 1 221 ? 13.584 -6.282 -76.666 1.00 60.16 221 SER A C 1
ATOM 1662 O O . SER A 1 221 ? 13.268 -5.119 -76.917 1.00 60.16 221 SER A O 1
ATOM 1664 N N . ASP A 1 222 ? 12.873 -7.050 -75.841 1.00 60.28 222 ASP A N 1
ATOM 1665 C CA . ASP A 1 222 ? 11.644 -6.630 -75.160 1.00 60.28 222 ASP A CA 1
ATOM 1666 C C . ASP A 1 222 ? 11.947 -6.192 -73.714 1.00 60.28 222 ASP A C 1
ATOM 1668 O O . ASP A 1 222 ? 12.510 -6.960 -72.940 1.00 60.28 222 ASP A O 1
ATOM 1672 N N . GLU A 1 223 ? 11.589 -4.961 -73.336 1.00 58.91 223 GLU A N 1
ATOM 1673 C CA . GLU A 1 223 ? 11.987 -4.351 -72.050 1.00 58.91 223 GLU A CA 1
ATOM 1674 C C . GLU A 1 223 ? 11.031 -4.660 -70.882 1.00 58.91 223 GLU A C 1
ATOM 1676 O O . GLU A 1 223 ? 11.125 -4.071 -69.806 1.00 58.91 223 GLU A O 1
ATOM 1681 N N . THR A 1 224 ? 10.076 -5.570 -71.084 1.00 55.59 224 THR A N 1
ATOM 1682 C CA . THR A 1 224 ? 9.003 -5.866 -70.119 1.00 55.59 224 THR A CA 1
ATOM 1683 C C . THR A 1 224 ? 9.322 -6.997 -69.136 1.00 55.59 224 THR A C 1
ATOM 1685 O O . THR A 1 224 ? 8.521 -7.265 -68.240 1.00 55.59 224 THR A O 1
ATOM 1688 N N . HIS A 1 225 ? 10.484 -7.648 -69.258 1.00 53.72 225 HIS A N 1
ATOM 1689 C CA . HIS A 1 225 ? 10.937 -8.701 -68.345 1.00 53.72 225 HIS A CA 1
ATOM 1690 C C . HIS A 1 225 ? 12.445 -8.619 -68.065 1.00 53.72 225 HIS A C 1
ATOM 1692 O O . HIS A 1 225 ? 13.228 -8.157 -68.889 1.00 53.72 225 HIS A O 1
ATOM 1698 N N . SER A 1 226 ? 12.855 -9.054 -66.872 1.00 50.91 226 SER A N 1
ATOM 1699 C CA . SER A 1 226 ? 14.247 -9.006 -66.411 1.00 50.91 226 SER A CA 1
ATOM 1700 C C . SER A 1 226 ? 15.020 -10.264 -66.820 1.00 50.91 226 SER A C 1
ATOM 1702 O O . SER A 1 226 ? 14.506 -11.375 -66.700 1.00 50.91 226 SER A O 1
ATOM 1704 N N . HIS A 1 227 ? 16.274 -10.106 -67.252 1.00 55.06 227 HIS A N 1
ATOM 1705 C CA . HIS A 1 227 ? 17.205 -11.219 -67.457 1.00 55.06 227 HIS A CA 1
ATOM 1706 C C . HIS A 1 227 ? 18.116 -11.370 -66.235 1.00 55.06 227 HIS A C 1
ATOM 1708 O O . HIS A 1 227 ? 18.818 -10.429 -65.868 1.00 55.06 227 HIS A O 1
ATOM 1714 N N . GLU A 1 228 ? 18.160 -12.560 -65.637 1.00 44.06 228 GLU A N 1
ATOM 1715 C CA . GLU A 1 228 ? 19.228 -12.920 -64.702 1.00 44.06 228 GLU A CA 1
ATOM 1716 C C . GLU A 1 228 ? 20.351 -13.636 -65.460 1.00 44.06 228 GLU A C 1
ATOM 1718 O O . GLU A 1 228 ? 20.175 -14.735 -65.988 1.00 44.06 228 GLU A O 1
ATOM 1723 N N . HIS A 1 229 ? 21.532 -13.018 -65.511 1.00 46.81 229 HIS A N 1
ATOM 1724 C CA . HIS A 1 229 ? 22.756 -13.679 -65.951 1.00 46.81 229 HIS A CA 1
ATOM 1725 C C . HIS A 1 229 ? 23.525 -14.171 -64.727 1.00 46.81 229 HIS A C 1
ATOM 1727 O O . HIS A 1 229 ? 24.147 -13.391 -64.006 1.00 46.81 229 HIS A O 1
ATOM 1733 N N . SER A 1 230 ? 23.522 -15.484 -64.499 1.00 37.50 230 SER A N 1
ATOM 1734 C CA . SER A 1 230 ? 24.420 -16.105 -63.530 1.00 37.50 230 SER A CA 1
ATOM 1735 C C . SER A 1 230 ? 25.848 -16.104 -64.089 1.00 37.50 230 SER A C 1
ATOM 1737 O O . SER A 1 230 ? 26.225 -16.988 -64.862 1.00 37.50 230 SER A O 1
ATOM 1739 N N . HIS A 1 231 ? 26.658 -15.118 -63.712 1.00 42.19 231 HIS A N 1
ATOM 1740 C CA . HIS A 1 231 ? 28.101 -15.175 -63.926 1.00 42.19 231 HIS A CA 1
ATOM 1741 C C . HIS A 1 231 ? 28.743 -16.003 -62.809 1.00 42.19 231 HIS A C 1
ATOM 1743 O O . HIS A 1 231 ? 28.866 -15.565 -61.668 1.00 42.19 231 HIS A O 1
ATOM 1749 N N . SER A 1 232 ? 29.175 -17.220 -63.136 1.00 37.09 232 SER A N 1
ATOM 1750 C CA . SER A 1 232 ? 30.122 -17.957 -62.303 1.00 37.09 232 SER A CA 1
ATOM 1751 C C . SER A 1 232 ? 31.493 -17.284 -62.420 1.00 37.09 232 SER A C 1
ATOM 1753 O O . SER A 1 232 ? 32.166 -17.425 -63.443 1.00 37.09 232 SER A O 1
ATOM 1755 N N . HIS A 1 233 ? 31.909 -16.540 -61.398 1.00 42.09 233 HIS A N 1
ATOM 1756 C CA . HIS A 1 233 ? 33.265 -16.003 -61.315 1.00 42.09 233 HIS A CA 1
ATOM 1757 C C . HIS A 1 233 ? 34.257 -17.145 -61.047 1.00 42.09 233 HIS A C 1
ATOM 1759 O O . HIS A 1 233 ? 34.374 -17.630 -59.924 1.00 42.09 233 HIS A O 1
ATOM 1765 N N . SER A 1 234 ? 34.982 -17.580 -62.080 1.00 46.34 234 SER A N 1
ATOM 1766 C CA . SER A 1 234 ? 36.262 -18.270 -61.914 1.00 46.34 234 SER A CA 1
ATOM 1767 C C . SER A 1 234 ? 37.340 -17.211 -61.675 1.00 46.34 234 SER A C 1
ATOM 1769 O O . SER A 1 234 ? 37.613 -16.385 -62.543 1.00 46.34 234 SER A O 1
ATOM 1771 N N . SER A 1 235 ? 37.907 -17.206 -60.476 1.00 54.50 235 SER A N 1
ATOM 1772 C CA . SER A 1 235 ? 38.825 -16.193 -59.953 1.00 54.50 235 SER A CA 1
ATOM 1773 C C . SER A 1 235 ? 40.271 -16.363 -60.437 1.00 54.50 235 SER A C 1
ATOM 1775 O O . SER A 1 235 ? 41.164 -16.540 -59.613 1.00 54.50 235 SER A O 1
ATOM 1777 N N . GLU A 1 236 ? 40.518 -16.316 -61.749 1.00 51.25 236 GLU A N 1
ATOM 1778 C CA . GLU A 1 236 ? 41.881 -16.283 -62.305 1.00 51.25 236 GLU A CA 1
ATOM 1779 C C . GLU A 1 236 ? 41.951 -15.318 -63.504 1.00 51.25 236 GLU A C 1
ATOM 1781 O O . GLU A 1 236 ? 41.363 -15.562 -64.556 1.00 51.25 236 GLU A O 1
ATOM 1786 N N . CYS A 1 237 ? 42.653 -14.191 -63.333 1.00 58.62 237 CYS A N 1
ATOM 1787 C CA . CYS A 1 237 ? 42.913 -13.201 -64.382 1.00 58.62 237 CYS A CA 1
ATOM 1788 C C . CYS A 1 237 ? 44.328 -13.415 -64.941 1.00 58.62 237 CYS A C 1
ATOM 1790 O O . CYS A 1 237 ? 45.302 -13.337 -64.196 1.00 58.62 237 CYS A O 1
ATOM 1792 N N . SER A 1 238 ? 44.450 -13.695 -66.243 1.00 57.22 238 SER A N 1
ATOM 1793 C CA . SER A 1 238 ? 45.735 -13.948 -66.924 1.00 57.22 238 SER A CA 1
ATOM 1794 C C . SER A 1 238 ? 46.280 -12.733 -67.691 1.00 57.22 238 SER A C 1
ATOM 1796 O O . SER A 1 238 ? 47.129 -12.898 -68.567 1.00 57.22 238 SER A O 1
ATOM 1798 N N . ASP A 1 239 ? 45.787 -11.527 -67.398 1.00 64.38 239 ASP A N 1
ATOM 1799 C CA . ASP A 1 239 ? 46.240 -10.288 -68.038 1.00 64.38 239 ASP A CA 1
ATOM 1800 C C . ASP A 1 239 ? 47.391 -9.641 -67.231 1.00 64.38 239 ASP A C 1
ATOM 1802 O O . ASP A 1 239 ? 47.181 -9.259 -66.075 1.00 64.38 239 ASP A O 1
ATOM 1806 N N . PRO A 1 240 ? 48.608 -9.519 -67.800 1.00 61.16 240 PRO A N 1
ATOM 1807 C CA . PRO A 1 240 ? 49.785 -9.011 -67.095 1.00 61.16 240 PRO A CA 1
ATOM 1808 C C . PRO A 1 240 ? 49.769 -7.500 -66.799 1.00 61.16 240 PRO A C 1
ATOM 1810 O O . PRO A 1 240 ? 50.677 -7.035 -66.112 1.00 61.16 240 PRO A O 1
ATOM 1813 N N . GLU A 1 241 ? 48.784 -6.731 -67.282 1.00 63.31 241 GLU A N 1
ATOM 1814 C CA . GLU A 1 241 ? 48.664 -5.283 -67.008 1.00 63.31 241 GLU A CA 1
ATOM 1815 C C . GLU A 1 241 ? 47.402 -4.906 -66.201 1.00 63.31 241 GLU A C 1
ATOM 1817 O O . GLU A 1 241 ? 47.037 -3.731 -66.103 1.00 63.31 241 GLU A O 1
ATOM 1822 N N . CYS A 1 242 ? 46.723 -5.887 -65.598 1.00 70.50 242 CYS A N 1
ATOM 1823 C CA . CYS A 1 242 ? 45.547 -5.648 -64.762 1.00 70.50 242 CYS A CA 1
ATOM 1824 C C . CYS A 1 242 ? 45.933 -5.081 -63.379 1.00 70.50 242 CYS A C 1
ATOM 1826 O O . CYS A 1 242 ? 46.723 -5.681 -62.656 1.00 70.50 242 CYS A O 1
ATOM 1828 N N . ASN A 1 243 ? 45.333 -3.945 -62.994 1.00 64.31 243 ASN A N 1
ATOM 1829 C CA . ASN A 1 243 ? 45.577 -3.246 -61.719 1.00 64.31 243 ASN A CA 1
ATOM 1830 C C . ASN A 1 243 ? 44.358 -3.285 -60.768 1.00 64.31 243 ASN A C 1
ATOM 1832 O O . ASN A 1 243 ? 44.201 -2.397 -59.926 1.00 64.31 243 ASN A O 1
ATOM 1836 N N . ASP A 1 244 ? 43.459 -4.259 -60.934 1.00 67.69 244 ASP A N 1
ATOM 1837 C CA . ASP A 1 244 ? 42.227 -4.371 -60.146 1.00 67.69 244 ASP A CA 1
ATOM 1838 C C . ASP A 1 244 ? 42.487 -5.088 -58.811 1.00 67.69 244 ASP A C 1
ATOM 1840 O O . ASP A 1 244 ? 43.043 -6.182 -58.768 1.00 67.69 244 ASP A O 1
ATOM 1844 N N . THR A 1 245 ? 42.082 -4.475 -57.699 1.00 63.00 245 THR A N 1
ATOM 1845 C CA . THR A 1 245 ? 42.313 -4.983 -56.339 1.00 63.00 245 THR A CA 1
ATOM 1846 C C . THR A 1 245 ? 41.257 -5.978 -55.849 1.00 63.00 245 THR A C 1
ATOM 1848 O O . THR A 1 245 ? 41.349 -6.446 -54.713 1.00 63.00 245 THR A O 1
ATOM 1851 N N . SER A 1 246 ? 40.250 -6.307 -56.663 1.00 64.50 246 SER A N 1
ATOM 1852 C CA . SER A 1 246 ? 39.154 -7.211 -56.282 1.00 64.50 246 SER A CA 1
ATOM 1853 C C . SER A 1 246 ? 39.479 -8.708 -56.420 1.00 64.50 246 SER A C 1
ATOM 1855 O O . SER A 1 246 ? 38.753 -9.538 -55.862 1.00 64.50 246 SER A O 1
ATOM 1857 N N . HIS A 1 247 ? 40.580 -9.080 -57.087 1.00 61.88 247 HIS A N 1
ATOM 1858 C CA . HIS A 1 247 ? 41.004 -10.474 -57.296 1.00 61.88 247 HIS A CA 1
ATOM 1859 C C . HIS A 1 247 ? 42.518 -10.664 -57.062 1.00 61.88 247 HIS A C 1
ATOM 1861 O O . HIS A 1 247 ? 43.279 -9.701 -57.077 1.00 61.88 247 HIS A O 1
ATOM 1867 N N . SER A 1 248 ? 42.971 -11.898 -56.789 1.00 54.72 248 SER A N 1
ATOM 1868 C CA . SER A 1 248 ? 44.388 -12.177 -56.499 1.00 54.72 248 SER A CA 1
ATOM 1869 C C . SER A 1 248 ? 45.172 -12.551 -57.762 1.00 54.72 248 SER A C 1
ATOM 1871 O O . SER A 1 248 ? 44.660 -13.235 -58.647 1.00 54.72 248 SER A O 1
ATOM 1873 N N . HIS A 1 249 ? 46.434 -12.122 -57.834 1.00 59.88 249 HIS A N 1
ATOM 1874 C CA . HIS A 1 249 ? 47.373 -12.533 -58.876 1.00 59.88 249 HIS A CA 1
ATOM 1875 C C . HIS A 1 249 ? 48.306 -13.612 -58.318 1.00 59.88 249 HIS A C 1
ATOM 1877 O O . HIS A 1 249 ? 48.933 -13.413 -57.274 1.00 59.88 249 HIS A O 1
ATOM 1883 N N . SER A 1 250 ? 48.413 -14.749 -59.007 1.00 54.25 250 SER A N 1
ATOM 1884 C CA . SER A 1 250 ? 49.510 -15.698 -58.798 1.00 54.25 250 SER A CA 1
ATOM 1885 C C . SER A 1 250 ? 50.590 -15.435 -59.853 1.00 54.25 250 SER A C 1
ATOM 1887 O O . SER A 1 250 ? 50.276 -15.234 -61.024 1.00 54.25 250 SER A O 1
ATOM 1889 N N . HIS A 1 251 ? 51.847 -15.335 -59.415 1.00 50.06 251 HIS A N 1
ATOM 1890 C CA . HIS A 1 251 ? 53.019 -15.154 -60.280 1.00 50.06 251 HIS A CA 1
ATOM 1891 C C . HIS A 1 251 ? 53.488 -16.475 -60.890 1.00 50.06 251 HIS A C 1
ATOM 1893 O O . HIS A 1 251 ? 53.458 -17.493 -60.160 1.00 50.06 251 HIS A O 1
#